Protein AF-A0A3M4VGV1-F1 (afdb_monomer_lite)

Structure (mmCIF, N/CA/C/O backbone):
data_AF-A0A3M4VGV1-F1
#
_entry.id   AF-A0A3M4VGV1-F1
#
loop_
_atom_site.group_PDB
_atom_site.id
_atom_site.type_symbol
_atom_site.label_atom_id
_atom_site.label_alt_id
_atom_site.label_comp_id
_atom_site.label_asym_id
_atom_site.label_entity_id
_atom_site.label_seq_id
_atom_site.pdbx_PDB_ins_code
_atom_site.Cartn_x
_atom_site.Cartn_y
_atom_site.Cartn_z
_atom_site.occupancy
_atom_site.B_iso_or_equiv
_atom_site.auth_seq_id
_atom_site.auth_comp_id
_atom_site.auth_asym_id
_atom_site.auth_atom_id
_atom_site.pdbx_PDB_model_num
ATOM 1 N N . GLN A 1 1 ? -45.360 -11.512 1.631 1.00 35.69 1 GLN A N 1
ATOM 2 C CA . GLN A 1 1 ? -44.807 -12.612 2.446 1.00 35.69 1 GLN A CA 1
ATOM 3 C C . GLN A 1 1 ? -44.065 -11.984 3.623 1.00 35.69 1 GLN A C 1
ATOM 5 O O . GLN A 1 1 ? -43.143 -11.217 3.387 1.00 35.69 1 GLN A O 1
ATOM 10 N N . ARG A 1 2 ? -44.523 -12.191 4.864 1.00 41.03 2 ARG A N 1
ATOM 11 C CA . ARG A 1 2 ? -43.796 -11.818 6.092 1.00 41.03 2 ARG A CA 1
ATOM 12 C C . ARG A 1 2 ? -43.555 -13.111 6.862 1.00 41.03 2 ARG A C 1
ATOM 14 O O . ARG A 1 2 ? -44.437 -13.965 6.873 1.00 41.03 2 ARG A O 1
ATOM 21 N N . TRP A 1 3 ? -42.354 -13.278 7.400 1.00 47.28 3 TRP A N 1
ATOM 22 C CA . TRP A 1 3 ? -41.997 -14.474 8.157 1.00 47.28 3 TRP A CA 1
ATOM 23 C C . TRP A 1 3 ? -42.894 -14.597 9.395 1.00 47.28 3 TRP A C 1
ATOM 25 O O . TRP A 1 3 ? -43.213 -13.595 10.034 1.00 47.28 3 TRP A O 1
ATOM 35 N N . ILE A 1 4 ? -43.342 -15.820 9.676 1.00 52.69 4 ILE A N 1
ATOM 36 C CA . ILE A 1 4 ? -44.236 -16.146 10.791 1.00 52.69 4 ILE A CA 1
ATOM 37 C C . ILE A 1 4 ? -43.396 -16.277 12.068 1.00 52.69 4 ILE A C 1
ATOM 39 O O . ILE A 1 4 ? -42.340 -16.905 12.058 1.00 52.69 4 ILE A O 1
ATOM 43 N N . ASN A 1 5 ? -43.872 -15.661 13.150 1.00 53.69 5 ASN A N 1
ATOM 44 C CA . ASN A 1 5 ? -43.305 -15.754 14.495 1.00 53.69 5 ASN A CA 1
ATOM 45 C C . ASN A 1 5 ? -43.461 -17.198 15.036 1.00 53.69 5 ASN A C 1
ATOM 47 O O . ASN A 1 5 ? -44.580 -17.706 14.983 1.00 53.69 5 ASN A O 1
ATOM 51 N N . PRO A 1 6 ? -42.408 -17.871 15.547 1.00 53.62 6 PRO A N 1
ATOM 52 C CA . PRO A 1 6 ? -42.523 -19.210 16.139 1.00 53.62 6 PRO A CA 1
ATOM 53 C C . PRO A 1 6 ? -43.164 -19.230 17.540 1.00 53.62 6 PRO A C 1
ATOM 55 O O . PRO A 1 6 ? -43.263 -20.300 18.139 1.00 53.62 6 PRO A O 1
ATOM 58 N N . ASP A 1 7 ? -43.590 -18.082 18.072 1.00 57.69 7 ASP A N 1
ATOM 59 C CA . ASP A 1 7 ? -44.321 -18.003 19.338 1.00 57.69 7 ASP A CA 1
ATOM 60 C C . ASP A 1 7 ? -45.714 -18.677 19.240 1.00 57.69 7 ASP A C 1
ATOM 62 O O . ASP A 1 7 ? -46.548 -18.243 18.434 1.00 57.69 7 ASP A O 1
ATOM 66 N N . PRO A 1 8 ? -46.015 -19.708 20.059 1.00 57.03 8 PRO A N 1
ATOM 67 C CA . PRO A 1 8 ? -47.321 -20.366 20.074 1.00 57.03 8 PRO A CA 1
ATOM 68 C C . PRO A 1 8 ? -48.489 -19.459 20.508 1.00 57.03 8 PRO A C 1
ATOM 70 O O . PRO A 1 8 ? -49.640 -19.839 20.289 1.00 57.03 8 PRO A O 1
ATOM 73 N N . ALA A 1 9 ? -48.234 -18.271 21.072 1.00 59.75 9 ALA A N 1
ATOM 74 C CA . ALA A 1 9 ? -49.264 -17.281 21.403 1.00 59.75 9 ALA A CA 1
ATOM 75 C C . ALA A 1 9 ? -49.641 -16.348 20.229 1.00 59.75 9 ALA A C 1
ATOM 77 O O . ALA A 1 9 ? -50.596 -15.575 20.332 1.00 59.75 9 ALA A O 1
ATOM 78 N N . GLY A 1 10 ? -48.950 -16.429 19.086 1.00 60.47 10 GLY A N 1
ATOM 79 C CA . GLY A 1 10 ? -49.315 -15.690 17.877 1.00 60.47 10 GLY A CA 1
ATOM 80 C C . GLY A 1 10 ? -49.331 -14.164 18.062 1.00 60.47 10 GLY A C 1
ATOM 81 O O . GLY A 1 10 ? -48.335 -13.563 18.442 1.00 60.47 10 GLY A O 1
ATOM 82 N N . THR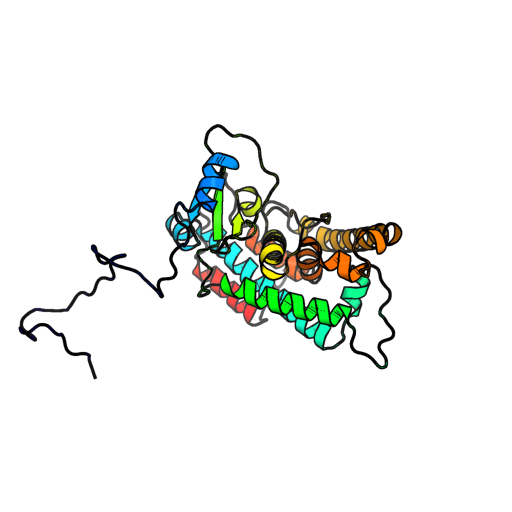 A 1 11 ? -50.449 -13.514 17.727 1.00 55.62 11 THR A N 1
ATOM 83 C CA . THR A 1 11 ? -50.610 -12.043 17.663 1.00 55.62 11 THR A CA 1
ATOM 84 C C . THR A 1 11 ? -50.904 -11.365 19.007 1.00 55.62 11 THR A C 1
ATOM 86 O O . THR A 1 11 ? -51.348 -10.218 19.014 1.00 55.62 11 THR A O 1
ATOM 89 N N . VAL A 1 12 ? -50.764 -12.077 20.128 1.00 58.00 12 VAL A N 1
ATOM 90 C CA . VAL A 1 12 ? -51.275 -11.622 21.434 1.00 58.00 12 VAL A CA 1
ATOM 91 C C . VAL A 1 12 ? -50.384 -10.565 22.100 1.00 58.00 12 VAL A C 1
ATOM 93 O O . VAL A 1 12 ? -50.906 -9.780 22.883 1.00 58.00 12 VAL A O 1
ATOM 96 N N . ASP A 1 13 ? -49.112 -10.433 21.714 1.00 51.97 13 ASP A N 1
ATOM 97 C CA . ASP A 1 13 ? -48.228 -9.369 22.207 1.00 51.97 13 ASP A CA 1
ATOM 98 C C . ASP A 1 13 ? -47.527 -8.614 21.064 1.00 51.97 13 ASP A C 1
ATOM 100 O O . ASP A 1 13 ? -47.326 -9.146 19.974 1.00 51.97 13 ASP A O 1
ATOM 104 N N . GLY A 1 14 ? -47.262 -7.322 21.301 1.00 56.53 14 GLY A N 1
ATOM 105 C CA . GLY A 1 14 ? -47.023 -6.274 20.299 1.00 56.53 14 GLY A CA 1
ATOM 106 C C . GLY A 1 14 ? -45.752 -6.365 19.434 1.00 56.53 14 GLY A C 1
ATOM 107 O O . GLY A 1 14 ? -45.214 -7.426 19.146 1.00 56.53 14 GLY A O 1
ATOM 108 N N . LEU A 1 15 ? -45.305 -5.206 18.930 1.00 51.25 15 LEU A N 1
ATOM 109 C CA . LEU A 1 15 ? -44.203 -5.078 17.967 1.00 51.25 15 LEU A CA 1
ATOM 110 C C . LEU A 1 15 ? -42.944 -5.822 18.460 1.00 51.25 15 LEU A C 1
ATOM 112 O O . LEU A 1 15 ? -42.314 -5.395 19.425 1.00 51.25 15 LEU A O 1
ATOM 116 N N . ASN A 1 16 ? -42.562 -6.905 17.778 1.00 49.78 16 ASN A N 1
ATOM 117 C CA . ASN A 1 16 ? -41.327 -7.631 18.073 1.00 49.78 16 ASN A CA 1
ATOM 118 C C . ASN A 1 16 ? -40.119 -6.703 17.880 1.00 49.78 16 ASN A C 1
ATOM 120 O O . ASN A 1 16 ? -39.724 -6.401 16.751 1.00 49.78 16 ASN A O 1
ATOM 124 N N . LEU A 1 17 ? -39.529 -6.250 18.985 1.00 49.62 17 LEU A N 1
ATOM 125 C CA . LEU A 1 17 ? -38.297 -5.475 18.980 1.00 49.62 17 LEU A CA 1
ATOM 126 C C . LEU A 1 17 ? -37.117 -6.452 18.922 1.00 49.62 17 LEU A C 1
ATOM 128 O O . LEU A 1 17 ? -36.598 -6.893 19.945 1.00 49.62 17 LEU A O 1
ATOM 132 N N . PHE A 1 18 ? -36.697 -6.822 17.714 1.00 49.09 18 PHE A N 1
ATOM 133 C CA . PHE A 1 18 ? -35.445 -7.551 17.537 1.00 49.09 18 PHE A CA 1
ATOM 134 C C . PHE A 1 18 ? -34.280 -6.570 17.686 1.00 49.09 18 PHE A C 1
ATOM 136 O O . PHE A 1 18 ? -33.981 -5.796 16.779 1.00 49.09 18 PHE A O 1
ATOM 143 N N . CYS A 1 19 ? -33.632 -6.585 18.849 1.00 48.72 19 CYS A N 1
ATOM 144 C CA . CYS A 1 19 ? -32.340 -5.941 19.038 1.00 48.72 19 CYS A CA 1
ATOM 145 C C . CYS A 1 19 ? -31.241 -6.965 18.740 1.00 48.72 19 CYS A C 1
ATOM 147 O O . CYS A 1 19 ? -31.177 -8.011 19.389 1.00 48.72 19 CYS A O 1
ATOM 149 N N . PHE A 1 20 ? -30.368 -6.672 17.776 1.00 48.91 20 PHE A N 1
ATOM 150 C CA . PHE A 1 20 ? -29.122 -7.416 17.627 1.00 48.91 20 PHE A CA 1
ATOM 151 C C . PHE A 1 20 ? -28.209 -7.060 18.805 1.00 48.91 20 PHE A C 1
ATOM 153 O O . PHE A 1 20 ? -27.582 -6.002 18.829 1.00 48.91 20 PHE A O 1
ATOM 160 N N . VAL A 1 21 ? -28.153 -7.931 19.810 1.00 51.28 21 VAL A N 1
ATOM 161 C CA . VAL A 1 21 ? -27.125 -7.872 20.854 1.00 51.28 21 VAL A CA 1
ATOM 162 C C . VAL A 1 21 ? -25.885 -8.623 20.382 1.00 51.28 21 VAL A C 1
ATOM 164 O O . VAL A 1 21 ? -25.986 -9.663 19.738 1.00 51.28 21 VAL A O 1
ATOM 167 N N . ARG A 1 22 ? -24.705 -8.100 20.732 1.00 44.56 22 ARG A N 1
ATOM 168 C CA . ARG A 1 22 ? -23.373 -8.573 20.306 1.00 44.56 22 ARG A CA 1
ATOM 169 C C . ARG A 1 22 ? -23.019 -10.021 20.714 1.00 44.56 22 ARG A C 1
ATOM 171 O O . ARG A 1 22 ? -21.863 -10.385 20.543 1.00 44.56 22 ARG A O 1
ATOM 178 N N . ASN A 1 23 ? -23.935 -10.811 21.303 1.00 44.97 23 ASN A N 1
ATOM 179 C CA . ASN A 1 23 ? -23.752 -12.253 21.533 1.00 44.97 23 ASN A CA 1
ATOM 180 C C . ASN A 1 23 ? -24.985 -13.007 22.082 1.00 44.97 23 ASN A C 1
ATOM 182 O O . ASN A 1 23 ? -25.770 -12.461 22.856 1.00 44.97 23 ASN A O 1
ATOM 186 N N . ASN A 1 24 ? -25.057 -14.311 21.766 1.00 41.84 24 ASN A N 1
ATOM 187 C CA . ASN A 1 24 ? -25.797 -15.344 22.513 1.00 41.84 24 ASN A CA 1
ATOM 188 C C . ASN A 1 24 ? -24.930 -15.827 23.706 1.00 41.84 24 ASN A C 1
ATOM 190 O O . ASN A 1 24 ? -23.768 -16.182 23.485 1.00 41.84 24 ASN A O 1
ATOM 194 N N . PRO A 1 25 ? -25.463 -15.879 24.943 1.00 48.44 25 PRO A N 1
ATOM 195 C CA . PRO A 1 25 ? -24.692 -16.058 26.179 1.00 48.44 25 PRO A CA 1
ATOM 196 C C . PRO A 1 25 ? -24.098 -17.454 26.441 1.00 48.44 25 PRO A C 1
ATOM 198 O O . PRO A 1 25 ? -23.379 -17.595 27.428 1.00 48.44 25 PRO A O 1
ATOM 201 N N . CYS A 1 26 ? -24.339 -18.468 25.601 1.00 44.34 26 CYS A N 1
ATOM 202 C CA . CYS A 1 26 ? -23.781 -19.813 25.833 1.00 44.34 26 CYS A CA 1
ATOM 203 C C . CYS A 1 26 ? -22.956 -20.403 24.675 1.00 44.34 26 CYS A C 1
ATOM 205 O O . CYS A 1 26 ? -22.231 -21.368 24.905 1.00 44.34 26 CYS A O 1
ATOM 207 N N . SER A 1 27 ? -23.016 -19.855 23.455 1.00 49.81 27 SER A N 1
ATOM 208 C CA . SER A 1 27 ? -22.258 -20.402 22.307 1.00 49.81 27 SER A CA 1
ATOM 209 C C . SER A 1 27 ? -22.190 -19.486 21.069 1.00 49.81 27 SER A C 1
ATOM 211 O O . SER A 1 27 ? -21.983 -19.977 19.962 1.00 49.81 27 SER A O 1
ATOM 213 N N . GLY A 1 28 ? -22.429 -18.176 21.204 1.00 46.03 28 GLY A N 1
ATOM 214 C CA . GLY A 1 28 ? -22.530 -17.261 20.058 1.00 46.03 28 GLY A CA 1
ATOM 215 C C . GLY A 1 28 ? -21.212 -17.061 19.299 1.00 46.03 28 GLY A C 1
ATOM 216 O O . GLY A 1 28 ? -20.263 -16.502 19.839 1.00 46.03 28 GLY A O 1
ATOM 217 N N . PHE A 1 29 ? -21.190 -17.504 18.042 1.00 48.81 29 PHE A N 1
ATOM 218 C CA . PHE A 1 29 ? -20.188 -17.237 17.008 1.00 48.81 29 PHE A CA 1
ATOM 219 C C . PHE A 1 29 ? -20.878 -16.405 15.920 1.00 48.81 29 PHE A C 1
ATOM 221 O O . PHE A 1 29 ? -21.975 -16.772 15.500 1.00 48.81 29 PHE A O 1
ATOM 228 N N . ASP A 1 30 ? -20.267 -15.303 15.483 1.00 52.81 30 ASP A N 1
ATOM 229 C CA . ASP A 1 30 ? -20.777 -14.487 14.375 1.00 52.81 30 ASP A CA 1
ATOM 230 C C . ASP A 1 30 ? -19.889 -14.699 13.143 1.00 52.81 30 ASP A C 1
ATOM 232 O O . ASP A 1 30 ? -18.741 -14.254 13.104 1.00 52.81 30 ASP A O 1
ATOM 236 N N . SER A 1 31 ? -20.395 -15.455 12.168 1.00 48.91 31 SER A N 1
ATOM 237 C CA . SER A 1 31 ? -19.649 -15.859 10.973 1.00 48.91 31 SER A CA 1
ATOM 238 C C . SER A 1 31 ? -19.596 -14.782 9.883 1.00 48.91 31 SER A C 1
ATOM 240 O O . SER A 1 31 ? -18.772 -14.895 8.976 1.00 48.91 31 SER A O 1
ATOM 242 N N . ASP A 1 32 ? -20.416 -13.728 9.989 1.00 52.59 32 ASP A N 1
ATOM 243 C CA . ASP A 1 32 ? -20.593 -12.712 8.940 1.00 52.59 32 ASP A CA 1
ATOM 244 C C . ASP A 1 32 ? -20.484 -11.269 9.511 1.00 52.59 32 ASP A C 1
ATOM 246 O O . ASP A 1 32 ? -20.364 -10.289 8.766 1.00 52.59 32 ASP A O 1
ATOM 250 N N . GLY A 1 33 ? -20.468 -11.123 10.843 1.00 52.69 33 GLY A N 1
ATOM 251 C CA . GLY A 1 33 ? -20.197 -9.905 11.602 1.00 52.69 33 GLY A CA 1
ATOM 252 C C . GLY A 1 33 ? -18.721 -9.548 11.622 1.00 52.69 33 GLY A C 1
ATOM 253 O O . GLY A 1 33 ? -17.934 -10.083 12.404 1.00 52.69 33 GLY A O 1
ATOM 254 N N . ARG A 1 34 ? -18.384 -8.595 10.749 1.00 61.78 34 ARG A N 1
ATOM 255 C CA . ARG A 1 34 ? -17.079 -7.959 10.504 1.00 61.78 34 ARG A CA 1
ATOM 256 C C . ARG A 1 34 ? -16.473 -7.282 11.748 1.00 61.78 34 ARG A C 1
ATOM 258 O O . ARG A 1 34 ? -16.168 -6.105 11.701 1.00 61.78 34 ARG A O 1
ATOM 265 N N . GLY A 1 35 ? -16.341 -7.972 12.873 1.00 72.19 35 GLY A N 1
ATOM 266 C CA . GLY A 1 35 ? -15.635 -7.496 14.058 1.00 72.19 35 GLY A CA 1
ATOM 267 C C . GLY A 1 35 ? -14.142 -7.805 13.984 1.00 72.19 35 GLY A C 1
ATOM 268 O O . GLY A 1 35 ? -13.689 -8.639 13.198 1.00 72.19 35 GLY A O 1
ATOM 269 N N . TYR A 1 36 ? -13.364 -7.149 14.841 1.00 83.88 36 TYR A N 1
ATOM 270 C CA . TYR A 1 36 ? -11.939 -7.420 14.959 1.00 83.88 36 TYR A CA 1
ATOM 271 C C . TYR A 1 36 ? -11.652 -8.874 15.386 1.00 83.88 36 TYR A C 1
ATOM 273 O O . TYR A 1 36 ? -12.149 -9.342 16.414 1.00 83.88 36 TYR A O 1
ATOM 281 N N . LYS A 1 37 ? -10.798 -9.568 14.625 1.00 89.38 37 LYS A N 1
ATOM 282 C CA . LYS A 1 37 ? -10.280 -10.908 14.933 1.00 89.38 37 LYS A CA 1
ATOM 283 C C . LYS A 1 37 ? -8.904 -10.825 15.603 1.00 89.38 37 LYS A C 1
ATOM 285 O O . LYS A 1 37 ? -8.126 -9.917 15.343 1.00 89.38 37 LYS A O 1
ATOM 290 N N . GLY A 1 38 ? -8.592 -11.799 16.460 1.00 89.44 38 GLY A N 1
ATOM 291 C CA . GLY A 1 38 ? -7.280 -11.888 17.119 1.00 89.44 38 GLY A CA 1
ATOM 292 C C . GLY A 1 38 ? -7.168 -11.166 18.466 1.00 89.44 38 GLY A C 1
ATOM 293 O O . GLY A 1 38 ? -6.060 -10.839 18.887 1.00 89.44 38 GLY A O 1
ATOM 294 N N . ILE A 1 39 ? -8.288 -10.929 19.161 1.00 91.06 39 ILE A N 1
ATOM 295 C CA . ILE A 1 39 ? -8.283 -10.361 20.521 1.00 91.06 39 ILE A CA 1
ATOM 296 C C . ILE A 1 39 ? -7.442 -11.242 21.449 1.00 91.06 39 ILE A C 1
ATOM 298 O O . ILE A 1 39 ? -7.749 -12.419 21.633 1.00 91.06 39 ILE A O 1
ATOM 302 N N . ASN A 1 40 ? -6.421 -10.647 22.072 1.00 90.38 40 ASN A N 1
ATOM 303 C CA . ASN A 1 40 ? -5.495 -11.292 23.005 1.00 90.38 40 ASN A CA 1
ATOM 304 C C . ASN A 1 40 ? -4.830 -12.564 22.452 1.00 90.38 40 ASN A C 1
ATOM 306 O O . ASN A 1 40 ? -4.436 -13.442 23.223 1.00 90.38 40 ASN A O 1
ATOM 310 N N . ASP A 1 41 ? -4.704 -12.679 21.130 1.00 93.88 41 ASP A N 1
ATOM 311 C CA . ASP A 1 41 ? -3.970 -13.780 20.523 1.00 93.88 41 ASP A CA 1
ATOM 312 C C . ASP A 1 41 ? -2.454 -13.632 20.729 1.00 93.88 41 ASP A C 1
ATOM 314 O O . ASP A 1 41 ? -1.952 -12.642 21.269 1.00 93.88 41 ASP A O 1
ATOM 318 N N . LEU A 1 42 ? -1.687 -14.627 20.277 1.00 93.06 42 LEU A N 1
ATOM 319 C CA . LEU A 1 42 ? -0.229 -14.616 20.420 1.00 93.06 42 LEU A CA 1
ATOM 320 C C . LEU A 1 42 ? 0.431 -13.382 19.783 1.00 93.06 42 LEU A C 1
ATOM 322 O O . LEU A 1 42 ? 1.504 -12.981 20.234 1.00 93.06 42 LEU A O 1
ATOM 326 N N . ARG A 1 43 ? -0.184 -12.775 18.759 1.00 92.81 43 ARG A N 1
ATOM 327 C CA . ARG A 1 43 ? 0.348 -11.574 18.107 1.00 92.81 43 ARG A CA 1
ATOM 328 C C . ARG A 1 43 ? 0.078 -10.333 18.953 1.00 92.81 43 ARG A C 1
ATOM 330 O O . ARG A 1 43 ? 1.017 -9.599 19.224 1.00 92.81 43 ARG A O 1
ATOM 337 N N . GLU A 1 44 ? -1.133 -10.120 19.469 1.00 92.12 44 GLU A N 1
ATOM 338 C CA . GLU A 1 44 ? -1.385 -9.001 20.396 1.00 92.12 44 GLU A CA 1
ATOM 339 C C . GLU A 1 44 ? -0.564 -9.120 21.685 1.00 92.12 44 GLU A C 1
ATOM 341 O O . GLU A 1 44 ? -0.038 -8.127 22.198 1.00 92.12 44 GLU A O 1
ATOM 346 N N . LEU A 1 45 ? -0.413 -10.339 22.208 1.00 92.19 45 LEU A N 1
ATOM 347 C CA . LEU A 1 45 ? 0.425 -10.584 23.377 1.00 92.19 45 LEU A CA 1
ATOM 348 C C . LEU A 1 45 ? 1.899 -10.284 23.066 1.00 92.19 45 LEU A C 1
ATOM 350 O O . LEU A 1 45 ? 2.577 -9.677 23.896 1.00 92.19 45 LEU A O 1
ATOM 354 N N . SER A 1 46 ? 2.404 -10.637 21.878 1.00 90.38 46 SER A N 1
ATOM 355 C CA . SER A 1 46 ? 3.779 -10.297 21.492 1.00 90.38 46 SER A CA 1
ATOM 356 C C . SER A 1 46 ? 3.979 -8.785 21.349 1.00 90.38 46 SER A C 1
ATOM 358 O O . SER A 1 46 ? 4.992 -8.268 21.827 1.00 90.38 46 SER A O 1
ATOM 360 N N . LEU A 1 47 ? 3.000 -8.051 20.804 1.00 89.94 47 LEU A N 1
ATOM 361 C CA . LEU A 1 47 ? 3.028 -6.584 20.773 1.00 89.94 47 LEU A CA 1
ATOM 362 C C . LEU A 1 47 ? 3.200 -6.011 22.180 1.00 89.94 47 LEU A C 1
ATOM 364 O O . LEU A 1 47 ? 4.125 -5.237 22.425 1.00 89.94 47 LEU A O 1
ATOM 368 N N . LYS A 1 48 ? 2.368 -6.460 23.121 1.00 90.44 48 LYS A N 1
ATOM 369 C CA . LYS A 1 48 ? 2.364 -5.958 24.496 1.00 90.44 48 LYS A CA 1
ATOM 370 C C . LYS A 1 48 ? 3.629 -6.319 25.266 1.00 90.44 48 LYS A C 1
ATOM 372 O O . LYS A 1 48 ? 4.247 -5.461 25.896 1.00 90.44 48 LYS A O 1
ATOM 377 N N . TYR A 1 49 ? 4.010 -7.593 25.260 1.00 89.44 49 TYR A N 1
ATOM 378 C CA . TYR A 1 49 ? 5.055 -8.091 26.152 1.00 89.44 49 TYR A CA 1
ATOM 379 C C . TYR A 1 49 ? 6.457 -7.991 25.554 1.00 89.44 49 TYR A C 1
ATOM 381 O O . TYR A 1 49 ? 7.398 -7.743 26.314 1.00 89.44 49 TYR A O 1
ATOM 389 N N . ILE A 1 50 ? 6.596 -8.125 24.232 1.00 86.94 50 ILE A N 1
ATOM 390 C CA . ILE A 1 50 ? 7.889 -8.084 23.533 1.00 86.94 50 ILE A CA 1
ATOM 391 C C . ILE A 1 50 ? 8.143 -6.683 22.981 1.00 86.94 50 ILE A C 1
ATOM 393 O O . ILE A 1 50 ? 9.117 -6.051 23.378 1.00 86.94 50 ILE A O 1
ATOM 397 N N . ARG A 1 51 ? 7.249 -6.166 22.125 1.00 86.12 51 ARG A N 1
ATOM 398 C CA . ARG A 1 51 ? 7.436 -4.855 21.466 1.00 86.12 51 ARG A CA 1
ATOM 399 C C . ARG A 1 51 ? 7.054 -3.657 22.341 1.00 86.12 51 ARG A C 1
ATOM 401 O O . ARG A 1 51 ? 7.310 -2.526 21.950 1.00 86.12 51 ARG A O 1
ATOM 408 N N . LYS A 1 52 ? 6.458 -3.894 23.516 1.00 88.81 52 LYS A N 1
ATOM 409 C CA . LYS A 1 52 ? 5.974 -2.856 24.447 1.00 88.81 52 LYS A CA 1
ATOM 410 C C . LYS A 1 52 ? 4.979 -1.881 23.800 1.00 88.81 52 LYS A C 1
ATOM 412 O O . LYS A 1 52 ? 4.941 -0.701 24.147 1.00 88.81 52 LYS A O 1
ATOM 417 N N . LEU A 1 53 ? 4.161 -2.394 22.884 1.00 90.12 53 LEU A N 1
ATOM 418 C CA . LEU A 1 53 ? 3.088 -1.675 22.203 1.00 90.12 53 LEU A CA 1
ATOM 419 C C . LEU A 1 53 ? 1.730 -2.119 22.751 1.00 90.12 53 LEU A C 1
ATOM 421 O O . LEU A 1 53 ? 1.462 -3.312 22.886 1.00 90.12 53 LEU A O 1
ATOM 425 N N . ASN A 1 54 ? 0.861 -1.159 23.041 1.00 91.12 54 ASN A N 1
ATOM 426 C CA . ASN A 1 54 ? -0.529 -1.401 23.394 1.00 91.12 54 ASN A CA 1
ATOM 427 C C . ASN A 1 54 ? -1.412 -1.173 22.172 1.00 91.12 54 ASN A C 1
ATOM 429 O O . ASN A 1 54 ? -1.268 -0.173 21.473 1.00 91.12 54 ASN A O 1
ATOM 433 N N . VAL A 1 55 ? -2.371 -2.066 21.956 1.00 93.56 55 VAL A N 1
ATOM 434 C CA . VAL A 1 55 ? -3.457 -1.809 21.010 1.00 93.56 55 VAL A CA 1
ATOM 435 C C . VAL A 1 55 ? -4.375 -0.752 21.617 1.00 93.56 55 VAL A C 1
ATOM 437 O O . VAL A 1 55 ? -4.950 -0.977 22.683 1.00 93.56 55 VAL A O 1
ATOM 440 N N . LYS A 1 56 ? -4.482 0.399 20.948 1.00 94.31 56 LYS A N 1
ATOM 441 C CA . LYS A 1 56 ? -5.364 1.499 21.352 1.00 94.31 56 LYS A CA 1
ATOM 442 C C . LYS A 1 56 ? -6.748 1.346 20.733 1.00 94.31 56 LYS A C 1
ATOM 444 O O . LYS A 1 56 ? -7.741 1.476 21.440 1.00 94.31 56 LYS A O 1
ATOM 449 N N . TYR A 1 57 ? -6.788 1.058 19.430 1.00 94.50 57 TYR A N 1
ATOM 450 C CA . TYR A 1 57 ? -8.019 0.860 18.669 1.00 94.50 57 TYR A CA 1
ATOM 451 C C . TYR A 1 57 ? -7.893 -0.394 17.805 1.00 94.50 57 TYR A C 1
ATOM 453 O O . TYR A 1 57 ? -6.954 -0.524 17.013 1.00 94.50 57 TYR A O 1
ATOM 461 N N . ARG A 1 58 ? -8.849 -1.307 17.954 1.00 93.38 58 ARG A N 1
ATOM 462 C CA . ARG A 1 58 ? -9.016 -2.502 17.128 1.00 93.38 58 ARG A CA 1
ATOM 463 C C . ARG A 1 58 ? -10.008 -2.214 16.009 1.00 93.38 58 ARG A C 1
ATOM 465 O O . ARG A 1 58 ? -11.215 -2.205 16.239 1.00 93.38 58 ARG A O 1
ATOM 472 N N . GLY A 1 59 ? -9.494 -2.011 14.802 1.00 93.00 59 GLY A N 1
ATOM 473 C CA . GLY A 1 59 ? -10.325 -1.758 13.633 1.00 93.00 59 GLY A CA 1
ATOM 474 C C . GLY A 1 59 ? -10.813 -0.316 13.524 1.00 93.00 59 GLY A C 1
ATOM 475 O O . GLY A 1 59 ? -10.621 0.527 14.407 1.00 93.00 59 GLY A O 1
ATOM 476 N N . VAL A 1 60 ? -11.466 -0.046 12.399 1.00 90.69 60 VAL A N 1
ATOM 477 C CA . VAL A 1 60 ? -12.038 1.257 12.064 1.00 90.69 60 VAL A CA 1
ATOM 478 C C . VAL A 1 60 ? -13.258 1.567 12.932 1.00 90.69 60 VAL A C 1
ATOM 480 O O . VAL A 1 60 ? -13.458 2.725 13.298 1.00 90.69 60 VAL A O 1
ATOM 483 N N . GLU A 1 61 ? -14.042 0.562 13.324 1.00 89.81 61 GLU A N 1
ATOM 484 C CA . GLU A 1 61 ? -15.221 0.746 14.175 1.00 89.81 61 GLU A CA 1
ATOM 485 C C . GLU A 1 61 ? -14.840 1.356 15.536 1.00 89.81 61 GLU A C 1
ATOM 487 O O . GLU A 1 61 ? -15.487 2.298 16.005 1.00 89.81 61 GLU A O 1
ATOM 492 N N . GLU A 1 62 ? -13.776 0.858 16.177 1.00 93.12 62 GLU A N 1
ATOM 493 C CA . GLU A 1 62 ? -13.298 1.422 17.444 1.00 93.12 62 GLU A CA 1
ATOM 494 C C . GLU A 1 62 ? -12.734 2.835 17.265 1.00 93.12 62 GLU A C 1
ATOM 496 O O . GLU A 1 62 ? -13.022 3.704 18.089 1.00 93.12 62 GLU A O 1
ATOM 501 N N . MET A 1 63 ? -12.012 3.100 16.169 1.00 92.56 63 MET A N 1
ATOM 502 C CA . MET A 1 63 ? -11.533 4.449 15.840 1.00 92.56 63 MET A CA 1
ATOM 503 C C . MET A 1 63 ? -12.703 5.432 15.685 1.00 92.56 63 MET A C 1
ATOM 505 O O . MET A 1 63 ? -12.699 6.505 16.288 1.00 92.56 63 MET A O 1
ATOM 509 N N . GLN A 1 64 ? -13.746 5.062 14.938 1.00 88.31 64 GLN A N 1
ATOM 510 C CA . GLN A 1 64 ? -14.935 5.899 14.755 1.00 88.31 64 GLN A CA 1
ATOM 511 C C . GLN A 1 64 ? -15.654 6.175 16.079 1.00 88.31 64 GLN A C 1
ATOM 513 O O . GLN A 1 64 ? -16.016 7.320 16.345 1.00 88.31 64 GLN A O 1
ATOM 518 N N . LYS A 1 65 ? -15.826 5.158 16.934 1.00 88.69 65 LYS A N 1
ATOM 519 C CA . LYS A 1 65 ? -16.431 5.326 18.270 1.00 88.69 65 LYS A CA 1
ATOM 520 C C . LYS A 1 65 ? -15.602 6.223 19.185 1.00 88.69 65 LYS A C 1
ATOM 522 O O . LYS A 1 65 ? -16.170 6.919 20.021 1.00 88.69 65 LYS A O 1
ATOM 527 N N . ALA A 1 66 ? -14.282 6.223 19.016 1.00 90.25 66 ALA A N 1
ATOM 528 C CA . ALA A 1 66 ? -13.365 7.109 19.723 1.00 90.25 66 ALA A CA 1
ATOM 529 C C . ALA A 1 66 ? -13.328 8.543 19.153 1.00 90.25 66 ALA A C 1
ATOM 531 O O . ALA A 1 66 ? -12.570 9.372 19.650 1.00 90.25 66 ALA A O 1
ATOM 532 N N . GLY A 1 67 ? -14.134 8.856 18.130 1.00 88.00 67 GLY A N 1
ATOM 533 C CA . GLY A 1 67 ? -14.175 10.179 17.502 1.00 88.00 67 GLY A CA 1
ATOM 534 C C . GLY A 1 67 ? -13.041 10.433 16.507 1.00 88.00 67 GLY A C 1
ATOM 535 O O . GLY A 1 67 ? -12.853 11.566 16.068 1.00 88.00 67 GLY A O 1
ATOM 536 N N . GLU A 1 68 ? -12.304 9.399 16.092 1.00 89.25 68 GLU A N 1
ATOM 537 C CA . GLU A 1 68 ? -11.172 9.494 15.159 1.00 89.25 68 GLU A CA 1
ATOM 538 C C . GLU A 1 68 ? -11.625 9.628 13.690 1.00 89.25 68 GLU A C 1
ATOM 540 O O . GLU A 1 68 ? -10.985 9.114 12.770 1.00 89.25 68 GLU A O 1
ATOM 545 N N . HIS A 1 69 ? -12.737 10.328 13.441 1.00 87.69 69 HIS A N 1
ATOM 546 C CA . HIS A 1 69 ? -13.317 10.500 12.107 1.00 87.69 69 HIS A CA 1
ATOM 547 C C . HIS A 1 69 ? -12.324 11.048 11.067 1.00 87.69 69 HIS A C 1
ATOM 549 O O . HIS A 1 69 ? -12.325 10.524 9.954 1.00 87.69 69 HIS A O 1
ATOM 555 N N . PRO A 1 70 ? -11.443 12.026 11.376 1.00 86.00 70 PRO A N 1
ATOM 556 C CA . PRO A 1 70 ? -10.459 12.508 10.405 1.00 86.00 70 PRO A CA 1
ATOM 557 C C . PRO A 1 70 ? -9.436 11.444 9.999 1.00 86.00 70 PRO A C 1
ATOM 559 O O . PRO A 1 70 ? -9.113 11.336 8.817 1.00 86.00 70 PRO A O 1
ATOM 562 N N . LEU A 1 71 ? -8.949 10.639 10.954 1.00 88.50 71 LEU A N 1
ATOM 563 C CA . LEU A 1 71 ? -8.017 9.538 10.688 1.00 88.50 71 LEU A CA 1
ATOM 564 C C . LEU A 1 71 ? -8.676 8.486 9.795 1.00 88.50 71 LEU A C 1
ATOM 566 O O . LEU A 1 71 ? -8.097 8.108 8.781 1.00 88.50 71 LEU A O 1
ATOM 570 N N . VAL A 1 72 ? -9.892 8.065 10.148 1.00 91.25 72 VAL A N 1
ATOM 571 C CA . VAL A 1 72 ? -10.664 7.079 9.378 1.00 91.25 72 VAL A CA 1
ATOM 572 C C . VAL A 1 72 ? -10.947 7.580 7.965 1.00 91.25 72 VAL A C 1
ATOM 574 O O . VAL A 1 72 ? -10.728 6.857 7.002 1.00 91.25 72 VAL A O 1
ATOM 577 N N . PHE A 1 73 ? -11.353 8.841 7.827 1.00 90.00 73 PHE A N 1
ATOM 578 C CA . PHE A 1 73 ? -11.607 9.455 6.529 1.00 90.00 73 PHE A CA 1
ATOM 579 C C . PHE A 1 73 ? -10.363 9.448 5.632 1.00 90.00 73 PHE A C 1
ATOM 581 O O . PHE A 1 73 ? -10.414 9.005 4.491 1.00 90.00 73 PHE A O 1
ATOM 588 N N . THR A 1 74 ? -9.224 9.901 6.151 1.00 91.81 74 THR A N 1
ATOM 589 C CA . THR A 1 74 ? -7.973 9.954 5.376 1.00 91.81 74 THR A CA 1
ATOM 590 C C . THR A 1 74 ? -7.375 8.565 5.112 1.00 91.81 74 THR A C 1
ATOM 592 O O . THR A 1 74 ? -6.676 8.396 4.117 1.00 91.81 74 THR A O 1
ATOM 595 N N . LEU A 1 75 ? -7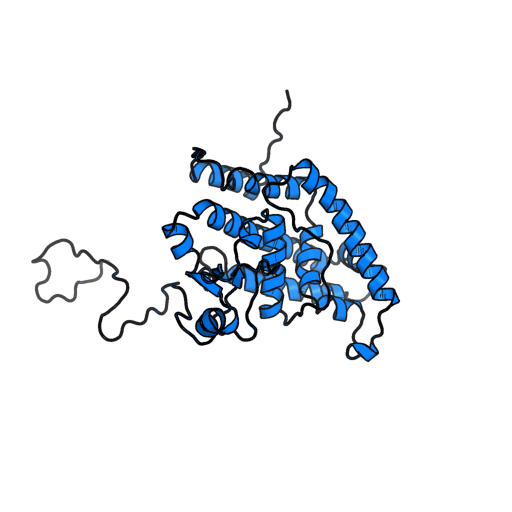.666 7.563 5.952 1.00 93.81 75 LEU A N 1
ATOM 596 C CA . LEU A 1 75 ? -7.395 6.148 5.667 1.00 93.81 75 LEU A CA 1
ATOM 597 C C . LEU A 1 75 ? -8.226 5.642 4.484 1.00 93.81 75 LEU A C 1
ATOM 599 O O . LEU A 1 75 ? -7.664 5.059 3.563 1.00 93.81 75 LEU A O 1
ATOM 603 N N . ASP A 1 76 ? -9.534 5.904 4.481 1.00 94.25 76 ASP A N 1
ATOM 604 C CA . ASP A 1 76 ? -10.424 5.490 3.391 1.00 94.25 76 ASP A CA 1
ATOM 605 C C . ASP A 1 76 ? -10.012 6.139 2.063 1.00 94.25 76 ASP A C 1
ATOM 607 O O . ASP A 1 76 ? -9.915 5.455 1.045 1.00 94.25 76 ASP A O 1
ATOM 611 N N . VAL A 1 77 ? -9.669 7.434 2.079 1.00 94.25 77 VAL A N 1
ATOM 612 C CA . VAL A 1 77 ? -9.137 8.125 0.894 1.00 94.25 77 VAL A CA 1
ATOM 613 C C . VAL A 1 77 ? -7.836 7.474 0.418 1.00 94.25 77 VAL A C 1
ATOM 615 O O . VAL A 1 77 ? -7.680 7.263 -0.784 1.00 94.25 77 VAL A O 1
ATOM 618 N N . ALA A 1 78 ? -6.908 7.137 1.319 1.00 95.50 78 ALA A N 1
ATOM 619 C CA . ALA A 1 78 ? -5.654 6.484 0.944 1.00 95.50 78 ALA A CA 1
ATOM 620 C C . ALA A 1 78 ? -5.894 5.102 0.311 1.00 95.50 78 ALA A C 1
ATOM 622 O O . ALA A 1 78 ? -5.326 4.806 -0.739 1.00 95.50 78 ALA A O 1
AT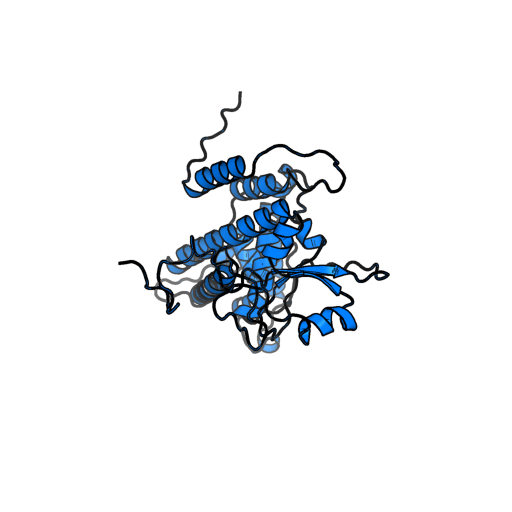OM 623 N N . ILE A 1 79 ? -6.777 4.284 0.888 1.00 97.06 79 ILE A N 1
ATOM 624 C CA . ILE A 1 79 ? -7.130 2.962 0.351 1.00 97.06 79 ILE A CA 1
ATOM 625 C C . ILE A 1 79 ? -7.755 3.101 -1.042 1.00 97.06 79 ILE A C 1
ATOM 627 O O . ILE A 1 79 ? -7.229 2.534 -2.002 1.00 97.06 79 ILE A O 1
ATOM 631 N N . ASP A 1 80 ? -8.804 3.913 -1.183 1.00 96.19 80 ASP A N 1
ATOM 632 C CA . ASP A 1 80 ? -9.507 4.125 -2.455 1.00 96.19 80 ASP A CA 1
ATOM 633 C C . ASP A 1 80 ? -8.579 4.669 -3.549 1.00 96.19 80 ASP A C 1
ATOM 635 O O . ASP A 1 80 ? -8.664 4.271 -4.714 1.00 96.19 80 ASP A O 1
ATOM 639 N N . THR A 1 81 ? -7.698 5.601 -3.185 1.00 96.50 81 THR A N 1
ATOM 640 C CA . THR A 1 81 ? -6.758 6.217 -4.128 1.00 96.50 81 THR A CA 1
ATOM 641 C C . THR A 1 81 ? -5.673 5.221 -4.530 1.00 96.50 81 THR A C 1
ATOM 643 O O . THR A 1 81 ? -5.369 5.103 -5.715 1.00 96.50 81 THR A O 1
ATOM 646 N N . SER A 1 82 ? -5.141 4.434 -3.587 1.00 97.19 82 SER A N 1
ATOM 647 C CA . SER A 1 82 ? -4.146 3.399 -3.894 1.00 97.19 82 SER A CA 1
ATOM 648 C C . SER A 1 82 ? -4.683 2.358 -4.883 1.00 97.19 82 SER A C 1
ATOM 650 O O . SER A 1 82 ? -3.983 2.005 -5.831 1.00 97.19 82 SER A O 1
ATOM 652 N N . LEU A 1 83 ? -5.947 1.937 -4.733 1.00 97.88 83 LEU A N 1
ATOM 653 C CA . LEU A 1 83 ? -6.621 1.033 -5.669 1.00 97.88 83 LEU A CA 1
ATOM 654 C C . LEU A 1 83 ? -6.675 1.638 -7.076 1.00 97.88 83 LEU A C 1
ATOM 656 O O . LEU A 1 83 ? -6.228 1.009 -8.032 1.00 97.88 83 LEU A O 1
ATOM 660 N N . GLN A 1 84 ? -7.136 2.885 -7.201 1.00 97.38 84 GLN A N 1
ATOM 661 C CA . GLN A 1 84 ? -7.215 3.582 -8.492 1.00 97.38 84 GLN A CA 1
ATOM 662 C C . GLN A 1 84 ? -5.846 3.735 -9.164 1.00 97.38 84 GLN A C 1
ATOM 664 O O . GLN A 1 84 ? -5.730 3.555 -10.381 1.00 97.38 84 GLN A O 1
ATOM 669 N N . MET A 1 85 ? -4.810 4.058 -8.387 1.00 97.31 85 MET A N 1
ATOM 670 C CA . MET A 1 85 ? -3.450 4.211 -8.898 1.00 97.31 85 MET A CA 1
ATOM 671 C C . MET A 1 85 ? -2.881 2.874 -9.380 1.00 97.31 85 MET A C 1
ATOM 673 O O . MET A 1 85 ? -2.390 2.798 -10.505 1.00 97.31 85 MET A O 1
ATOM 677 N N . MET A 1 86 ? -3.003 1.807 -8.584 1.00 98.50 86 MET A N 1
ATOM 678 C CA . MET A 1 86 ? -2.549 0.471 -8.985 1.00 98.50 86 MET A CA 1
ATOM 679 C C . MET A 1 86 ? -3.317 -0.035 -10.214 1.00 98.50 86 MET A C 1
ATOM 681 O O . MET A 1 86 ? -2.710 -0.532 -11.158 1.00 98.50 86 MET A O 1
ATOM 685 N N . GLU A 1 87 ? -4.639 0.148 -10.269 1.00 98.56 87 GLU A N 1
ATOM 686 C CA . GLU A 1 87 ? -5.450 -0.230 -11.436 1.00 98.56 87 GLU A CA 1
ATOM 687 C C . GLU A 1 87 ? -5.040 0.528 -12.707 1.00 98.56 87 GLU A C 1
ATOM 689 O O . GLU A 1 87 ? -5.027 -0.037 -13.806 1.00 98.56 87 GLU A O 1
ATOM 694 N N . ARG A 1 88 ? -4.718 1.822 -12.576 1.00 97.56 88 ARG A N 1
ATOM 695 C CA . ARG A 1 88 ? -4.206 2.645 -13.679 1.00 97.56 88 ARG A CA 1
ATOM 696 C C . ARG A 1 88 ? -2.894 2.076 -14.209 1.00 97.56 88 ARG A C 1
ATOM 698 O O . ARG A 1 88 ? -2.758 1.949 -15.426 1.00 97.56 88 ARG A O 1
ATOM 705 N N . GLU A 1 89 ? -1.982 1.684 -13.325 1.00 97.56 89 GLU A N 1
ATOM 706 C CA . GLU A 1 89 ? -0.708 1.087 -13.728 1.00 97.56 89 GLU A CA 1
ATOM 707 C C . GLU A 1 89 ? -0.874 -0.307 -14.337 1.00 97.56 89 GLU A C 1
ATOM 709 O O . GLU A 1 89 ? -0.308 -0.564 -15.398 1.00 97.56 89 GLU A O 1
ATOM 714 N N . VAL A 1 90 ? -1.733 -1.169 -13.783 1.00 98.19 90 VAL A N 1
ATOM 715 C CA . VAL A 1 90 ? -2.061 -2.468 -14.400 1.00 98.19 90 VAL A CA 1
ATOM 716 C C . VAL A 1 90 ? -2.575 -2.281 -15.828 1.00 98.19 90 VAL A C 1
ATOM 718 O O . VAL A 1 90 ? -2.106 -2.961 -16.742 1.00 98.19 90 VAL A O 1
ATOM 721 N N . ARG A 1 91 ? -3.504 -1.339 -16.056 1.00 97.25 91 ARG A N 1
ATOM 722 C CA . ARG A 1 91 ? -4.025 -1.047 -17.404 1.00 97.25 91 ARG A CA 1
ATOM 723 C C . ARG A 1 91 ? -2.927 -0.588 -18.364 1.00 97.25 91 ARG A C 1
ATOM 725 O O . ARG A 1 91 ? -2.917 -1.035 -19.508 1.00 97.25 91 ARG A O 1
ATOM 732 N N . ARG A 1 92 ? -2.013 0.280 -17.916 1.00 95.12 92 ARG A N 1
ATOM 733 C CA . ARG A 1 92 ? -0.890 0.769 -18.736 1.00 95.12 92 ARG A CA 1
ATOM 734 C C . ARG A 1 92 ? 0.078 -0.353 -19.099 1.00 95.12 92 ARG A C 1
ATOM 736 O O . ARG A 1 92 ? 0.359 -0.550 -20.279 1.00 95.12 92 ARG A O 1
ATOM 743 N N . LEU A 1 93 ? 0.523 -1.125 -18.109 1.00 94.31 93 LEU A N 1
ATOM 744 C CA . LEU A 1 93 ? 1.469 -2.222 -18.320 1.00 94.31 93 LEU A CA 1
ATOM 745 C C . LEU A 1 93 ? 0.876 -3.308 -19.231 1.00 94.31 93 LEU A C 1
ATOM 747 O O . LEU A 1 93 ? 1.552 -3.760 -20.151 1.00 94.31 93 LEU A O 1
ATOM 751 N N . LYS A 1 94 ? -0.410 -3.657 -19.070 1.00 93.56 94 LYS A N 1
ATOM 752 C CA . LYS A 1 94 ? -1.109 -4.600 -19.968 1.00 93.56 94 LYS A CA 1
ATOM 753 C C . LYS A 1 94 ? -1.309 -4.071 -21.390 1.00 93.56 94 LYS A C 1
ATOM 755 O O . LYS A 1 94 ? -1.462 -4.863 -22.313 1.00 93.56 94 LYS A O 1
ATOM 760 N N . ALA A 1 95 ? -1.290 -2.754 -21.579 1.00 91.94 95 ALA A N 1
ATOM 761 C CA . ALA A 1 95 ? -1.283 -2.119 -22.896 1.00 91.94 95 ALA A CA 1
ATOM 762 C C . ALA A 1 95 ? 0.133 -1.989 -23.494 1.00 91.94 95 ALA A C 1
ATOM 764 O O . ALA A 1 95 ? 0.300 -1.322 -24.513 1.00 91.94 95 ALA A O 1
ATOM 765 N N . ASN A 1 96 ? 1.143 -2.613 -22.871 1.00 88.75 96 ASN A N 1
ATOM 766 C CA . ASN A 1 96 ? 2.557 -2.537 -23.246 1.00 88.75 96 ASN A CA 1
ATOM 767 C C . ASN A 1 96 ? 3.155 -1.112 -23.160 1.00 88.75 96 ASN A C 1
ATOM 769 O O . ASN A 1 96 ? 4.176 -0.817 -23.780 1.00 88.75 96 ASN A O 1
ATOM 773 N N . ASP A 1 97 ? 2.549 -0.216 -22.369 1.00 92.12 97 ASP A N 1
ATOM 774 C CA . ASP A 1 97 ? 3.124 1.092 -22.028 1.00 92.12 97 ASP A CA 1
ATOM 775 C C . ASP A 1 97 ? 4.078 0.947 -20.830 1.00 92.12 97 ASP A C 1
ATOM 777 O O . ASP A 1 97 ? 3.741 1.235 -19.678 1.00 92.12 97 ASP A O 1
ATOM 781 N N . VAL A 1 98 ? 5.286 0.456 -21.118 1.00 92.62 98 VAL A N 1
ATOM 782 C CA . VAL A 1 98 ? 6.300 0.094 -20.110 1.00 92.62 98 VAL A CA 1
ATOM 783 C C . VAL A 1 98 ? 7.339 1.191 -19.856 1.00 92.62 98 VAL A C 1
ATOM 785 O O . VAL A 1 98 ? 8.151 1.075 -18.939 1.00 92.62 98 VAL A O 1
ATOM 788 N N . THR A 1 99 ? 7.311 2.286 -20.621 1.00 93.19 99 THR A N 1
ATOM 789 C CA . THR A 1 99 ? 8.355 3.329 -20.612 1.00 93.19 99 THR A CA 1
ATOM 790 C C . THR A 1 99 ? 8.656 3.850 -19.209 1.00 93.19 99 THR A C 1
ATOM 792 O O . THR A 1 99 ? 9.814 3.921 -18.811 1.00 93.19 99 THR A O 1
ATOM 795 N N . ARG A 1 100 ? 7.617 4.159 -18.422 1.00 94.19 100 ARG A N 1
ATOM 796 C CA . ARG A 1 100 ? 7.789 4.691 -17.058 1.00 94.19 100 ARG A CA 1
ATOM 797 C C . ARG A 1 100 ? 8.341 3.664 -16.072 1.00 94.19 100 ARG A C 1
ATOM 799 O O . ARG A 1 100 ? 9.021 4.048 -15.129 1.00 94.19 100 ARG A O 1
ATOM 806 N N . LEU A 1 101 ? 8.039 2.377 -16.264 1.00 95.81 101 LEU A N 1
ATOM 807 C CA . LEU A 1 101 ? 8.595 1.305 -15.434 1.00 95.81 101 LEU A CA 1
ATOM 808 C C . LEU A 1 101 ? 10.103 1.191 -15.662 1.00 95.81 101 LEU A C 1
ATOM 810 O O . LEU A 1 101 ? 10.874 1.173 -14.707 1.00 95.81 101 LEU A O 1
ATOM 814 N N . TYR A 1 102 ? 10.518 1.176 -16.928 1.00 94.38 102 TYR A N 1
ATOM 815 C CA . TYR A 1 102 ? 11.925 1.068 -17.308 1.00 94.38 102 TYR A CA 1
ATOM 816 C C . TYR A 1 102 ? 12.732 2.325 -16.970 1.00 94.38 102 TYR A C 1
ATOM 818 O O . TYR A 1 102 ? 13.845 2.208 -16.457 1.00 94.38 102 TYR A O 1
ATOM 826 N N . GLU A 1 103 ? 12.136 3.511 -17.136 1.00 94.06 103 GLU A N 1
ATOM 827 C CA . GLU A 1 103 ? 12.681 4.768 -16.610 1.00 94.06 103 GLU A CA 1
ATOM 828 C C . GLU A 1 103 ? 12.919 4.659 -15.097 1.00 94.06 103 GLU A C 1
ATOM 830 O O . GLU A 1 103 ? 14.026 4.923 -14.630 1.00 94.06 103 GLU A O 1
ATOM 835 N N . PHE A 1 104 ? 11.912 4.205 -14.339 1.00 95.25 104 PHE A N 1
ATOM 836 C CA . PHE A 1 104 ? 12.002 4.074 -12.887 1.00 95.25 104 PHE A CA 1
ATOM 837 C C . PHE A 1 104 ? 13.130 3.134 -12.447 1.00 95.25 104 PHE A C 1
ATOM 839 O O . PHE A 1 104 ? 13.931 3.504 -11.592 1.00 95.25 104 PHE A O 1
ATOM 846 N N . VAL A 1 105 ? 13.243 1.942 -13.043 1.00 94.62 105 VAL A N 1
ATOM 847 C CA . VAL A 1 105 ? 14.281 0.958 -12.670 1.00 94.62 105 VAL A CA 1
ATOM 848 C C . VAL A 1 105 ? 15.658 1.242 -13.292 1.00 94.62 105 VAL A C 1
ATOM 850 O O . VAL A 1 105 ? 16.572 0.415 -13.173 1.00 94.62 105 VAL A O 1
ATOM 853 N N . GLY A 1 106 ? 15.813 2.379 -13.979 1.00 91.69 106 GLY A N 1
ATOM 854 C CA . GLY A 1 106 ? 17.069 2.798 -14.597 1.00 91.69 106 GLY A CA 1
ATOM 855 C C . GLY A 1 106 ? 17.558 1.841 -15.688 1.00 91.69 106 GLY A C 1
ATOM 856 O O . GLY A 1 106 ? 18.755 1.556 -15.755 1.00 91.69 106 GLY A O 1
ATOM 857 N N . ALA A 1 107 ? 16.646 1.296 -16.499 1.00 89.69 107 ALA A N 1
ATOM 858 C CA . ALA A 1 107 ? 16.961 0.405 -17.617 1.00 89.69 107 ALA A CA 1
ATOM 859 C C . ALA A 1 107 ? 16.412 0.936 -18.948 1.00 89.69 107 ALA A C 1
ATOM 861 O O . ALA A 1 107 ? 15.401 1.637 -18.971 1.00 89.69 107 ALA A O 1
ATOM 862 N N . PRO A 1 108 ? 17.045 0.586 -20.082 1.00 88.25 108 PRO A N 1
ATOM 863 C CA . PRO A 1 108 ? 16.451 0.835 -21.387 1.00 88.25 108 PRO A CA 1
ATOM 864 C C . PRO A 1 108 ? 15.170 0.012 -21.552 1.00 88.25 108 PRO A C 1
ATOM 866 O O . PRO A 1 108 ? 15.104 -1.132 -21.101 1.00 88.25 108 PRO A O 1
ATOM 869 N N . VAL A 1 109 ? 14.180 0.583 -22.241 1.00 88.00 109 VAL A N 1
ATOM 870 C CA . VAL A 1 109 ? 12.991 -0.161 -22.674 1.00 88.00 109 VAL A CA 1
ATOM 871 C C . VAL A 1 109 ? 13.446 -1.285 -23.613 1.00 88.00 109 VAL A C 1
ATOM 873 O O . VAL A 1 109 ? 14.173 -0.998 -24.571 1.00 88.00 109 VAL A O 1
ATOM 876 N N . PRO A 1 110 ? 13.076 -2.548 -23.355 1.00 82.06 110 PRO A N 1
ATOM 877 C CA . PRO A 1 110 ? 13.479 -3.648 -24.214 1.00 82.06 110 PRO A CA 1
ATOM 878 C C . PRO A 1 110 ? 12.789 -3.564 -25.588 1.00 82.06 110 PRO A C 1
ATOM 880 O O . PRO A 1 110 ? 11.671 -3.064 -25.726 1.00 82.06 110 PRO A O 1
ATOM 883 N N . ASP A 1 111 ? 13.495 -4.005 -26.635 1.00 75.12 111 ASP A N 1
ATOM 884 C CA . ASP A 1 111 ? 12.982 -4.045 -28.011 1.00 75.12 111 ASP A CA 1
ATOM 885 C C . ASP A 1 111 ? 11.996 -5.215 -28.151 1.00 75.12 111 ASP A C 1
ATOM 887 O O . ASP A 1 111 ? 12.341 -6.329 -28.548 1.00 75.12 111 ASP A O 1
ATOM 891 N N . ASN A 1 112 ? 10.754 -4.966 -27.743 1.00 64.06 112 ASN A N 1
ATOM 892 C CA . ASN A 1 112 ? 9.715 -5.984 -27.594 1.00 64.06 112 ASN A CA 1
ATOM 893 C C . ASN A 1 112 ? 8.924 -6.216 -28.888 1.00 64.06 112 ASN A C 1
ATOM 895 O O . ASN A 1 112 ? 7.741 -6.546 -28.843 1.00 64.06 112 ASN A O 1
ATOM 899 N N . SER A 1 113 ? 9.549 -6.049 -30.058 1.00 56.31 113 SER A N 1
ATOM 900 C CA . SER A 1 113 ? 8.864 -6.173 -31.352 1.00 56.31 113 SER A CA 1
ATOM 901 C C . SER A 1 113 ? 8.198 -7.540 -31.591 1.00 56.31 113 SER A C 1
ATOM 903 O O . SER A 1 113 ? 7.347 -7.623 -32.471 1.00 56.31 113 SER A O 1
ATOM 905 N N . ASN A 1 114 ? 8.512 -8.583 -30.800 1.00 51.31 114 ASN A N 1
ATOM 906 C CA . ASN A 1 114 ? 7.931 -9.928 -30.936 1.00 51.31 114 ASN A CA 1
ATOM 907 C C . ASN A 1 114 ? 7.664 -10.715 -29.623 1.00 51.31 114 ASN A C 1
ATOM 909 O O . ASN A 1 114 ? 7.294 -11.887 -29.711 1.00 51.31 114 ASN A O 1
ATOM 913 N N . HIS A 1 115 ? 7.819 -10.137 -28.421 1.00 56.84 115 HIS A N 1
ATOM 914 C CA . HIS A 1 115 ? 7.607 -10.861 -27.150 1.00 56.84 115 HIS A CA 1
ATOM 915 C C . HIS A 1 115 ? 6.931 -10.003 -26.071 1.00 56.84 115 HIS A C 1
ATOM 917 O O . HIS A 1 115 ? 7.177 -8.802 -25.994 1.00 56.84 115 HIS A O 1
ATOM 923 N N . GLU A 1 116 ? 6.097 -10.631 -25.230 1.00 67.75 116 GLU A N 1
ATOM 924 C CA . GLU A 1 116 ? 5.555 -10.001 -24.020 1.00 67.75 116 GLU A CA 1
ATOM 925 C C . GLU A 1 116 ? 6.693 -9.664 -23.051 1.00 67.75 116 GLU A C 1
ATOM 927 O O . GLU A 1 116 ? 7.558 -10.496 -22.763 1.00 67.75 116 GLU A O 1
ATOM 932 N N . ASP A 1 117 ? 6.686 -8.435 -22.543 1.00 78.12 117 ASP A N 1
ATOM 933 C CA . ASP A 1 117 ? 7.646 -7.979 -21.549 1.00 78.12 117 ASP A CA 1
ATOM 934 C C . ASP A 1 117 ? 7.461 -8.754 -20.237 1.00 78.12 117 ASP A C 1
ATOM 936 O O . ASP A 1 117 ? 6.476 -8.569 -19.513 1.00 78.12 117 ASP A O 1
ATOM 940 N N . THR A 1 118 ? 8.407 -9.635 -19.912 1.00 85.50 118 THR A N 1
ATOM 941 C CA . THR A 1 118 ? 8.285 -10.515 -18.745 1.00 85.50 118 THR A CA 1
ATOM 942 C C . THR A 1 118 ? 8.299 -9.749 -17.425 1.00 85.50 118 THR A C 1
ATOM 944 O O . THR A 1 118 ? 7.636 -10.168 -16.477 1.00 85.50 118 THR A O 1
ATOM 947 N N . PHE A 1 119 ? 9.031 -8.632 -17.341 1.00 92.56 119 PHE A N 1
ATOM 948 C CA . PHE A 1 119 ? 9.111 -7.858 -16.102 1.00 92.56 119 PHE A CA 1
ATOM 949 C C . PHE A 1 119 ? 7.870 -6.988 -15.918 1.00 92.56 119 PHE A C 1
ATOM 951 O O . PHE A 1 119 ? 7.266 -7.018 -14.849 1.00 92.56 119 PHE A O 1
ATOM 958 N N . ALA A 1 120 ? 7.420 -6.284 -16.959 1.00 94.25 120 ALA A N 1
ATOM 959 C CA . ALA A 1 120 ? 6.175 -5.524 -16.887 1.00 94.25 120 ALA A CA 1
ATOM 960 C C . ALA A 1 120 ? 4.966 -6.428 -16.607 1.00 94.25 120 ALA A C 1
ATOM 962 O O . ALA A 1 120 ? 4.097 -6.056 -15.820 1.00 94.25 120 ALA A O 1
ATOM 963 N N . THR A 1 121 ? 4.939 -7.637 -17.180 1.00 94.38 121 THR A N 1
ATOM 964 C CA . THR A 1 121 ? 3.908 -8.647 -16.888 1.00 94.38 121 THR A CA 1
ATOM 965 C C . THR A 1 121 ? 3.952 -9.083 -15.424 1.00 94.38 121 THR A C 1
ATOM 967 O O . THR A 1 121 ? 2.908 -9.157 -14.776 1.00 94.38 121 THR A O 1
ATOM 970 N N . TYR A 1 122 ? 5.149 -9.315 -14.872 1.00 96.00 122 TYR A N 1
ATOM 971 C CA . TYR A 1 122 ? 5.330 -9.632 -13.454 1.00 96.00 122 TYR A CA 1
ATOM 972 C C . TYR A 1 122 ? 4.841 -8.497 -12.541 1.00 96.00 122 TYR A C 1
ATOM 974 O O . TYR A 1 122 ? 4.099 -8.743 -11.591 1.00 96.00 122 TYR A O 1
ATOM 982 N N . VAL A 1 123 ? 5.200 -7.248 -12.850 1.00 97.75 123 VAL A N 1
ATOM 983 C CA . VAL A 1 123 ? 4.772 -6.070 -12.079 1.00 97.75 123 VAL A CA 1
ATOM 984 C C . VAL A 1 123 ? 3.258 -5.868 -12.174 1.00 97.75 123 VAL A C 1
ATOM 986 O O . VAL A 1 123 ? 2.608 -5.627 -11.159 1.00 97.75 123 VAL A O 1
ATOM 989 N N . ALA A 1 124 ? 2.662 -6.032 -13.357 1.00 98.00 124 ALA A N 1
ATOM 990 C CA . ALA A 1 124 ? 1.213 -5.962 -13.517 1.00 98.00 124 ALA A CA 1
ATOM 991 C C . ALA A 1 124 ? 0.503 -7.024 -12.663 1.00 98.00 124 ALA A C 1
ATOM 993 O O . ALA A 1 124 ? -0.424 -6.689 -11.931 1.00 98.00 124 ALA A O 1
ATOM 994 N N . ALA A 1 125 ? 0.968 -8.276 -12.698 1.00 98.31 125 ALA A N 1
ATOM 995 C CA . ALA A 1 125 ? 0.404 -9.353 -11.886 1.00 98.31 125 ALA A CA 1
ATOM 996 C C . ALA A 1 125 ? 0.546 -9.081 -10.377 1.00 98.31 125 ALA A C 1
ATOM 998 O O . ALA A 1 125 ? -0.401 -9.296 -9.622 1.00 98.31 125 ALA A O 1
ATOM 999 N N . GLY A 1 126 ? 1.692 -8.552 -9.933 1.00 98.62 126 GLY A N 1
ATOM 1000 C CA . GLY A 1 126 ? 1.891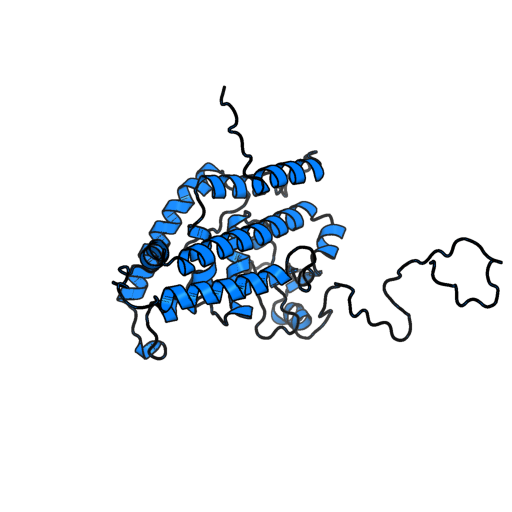 -8.170 -8.535 1.00 98.62 126 GLY A CA 1
ATOM 1001 C C . GLY A 1 126 ? 0.927 -7.072 -8.080 1.00 98.62 126 GLY A C 1
ATOM 1002 O O . GLY A 1 126 ? 0.319 -7.193 -7.018 1.00 98.62 126 GLY A O 1
ATOM 1003 N N . TYR A 1 127 ? 0.694 -6.048 -8.908 1.00 98.81 127 TYR A N 1
ATOM 1004 C CA . TYR A 1 127 ? -0.325 -5.041 -8.605 1.00 98.81 127 TYR A CA 1
ATOM 1005 C C . TYR A 1 127 ? -1.745 -5.607 -8.609 1.00 98.81 127 TYR A C 1
ATOM 1007 O O . TYR A 1 127 ? -2.550 -5.173 -7.794 1.00 98.81 127 TYR A O 1
ATOM 1015 N N . GLU A 1 128 ? -2.072 -6.588 -9.451 1.00 98.81 128 GLU A N 1
ATOM 1016 C CA . GLU A 1 128 ? -3.378 -7.258 -9.387 1.00 98.81 128 GLU A CA 1
ATOM 1017 C C . GLU A 1 128 ? -3.596 -7.984 -8.054 1.00 98.81 128 GLU A C 1
ATOM 1019 O O . GLU A 1 128 ? -4.692 -7.917 -7.494 1.00 98.81 128 GLU A O 1
ATOM 1024 N N . GLU A 1 129 ? -2.563 -8.625 -7.504 1.00 98.69 129 GLU A N 1
ATOM 1025 C CA . GLU A 1 129 ? -2.635 -9.233 -6.171 1.00 98.69 129 GLU A CA 1
ATOM 1026 C C . GLU A 1 129 ? -2.721 -8.179 -5.060 1.00 98.69 129 GLU A C 1
ATOM 1028 O O . GLU A 1 129 ? -3.534 -8.320 -4.144 1.00 98.69 129 GLU A O 1
ATOM 1033 N N . LEU A 1 130 ? -1.966 -7.078 -5.158 1.00 98.69 130 LEU A N 1
ATOM 1034 C CA . LEU A 1 130 ? -2.074 -5.959 -4.215 1.00 98.69 130 LEU A CA 1
ATOM 1035 C C . LEU A 1 130 ? -3.449 -5.289 -4.267 1.00 98.69 130 LEU A C 1
ATOM 1037 O O . LEU A 1 130 ? -3.989 -4.956 -3.220 1.00 98.69 130 LEU A O 1
ATOM 1041 N N . ILE A 1 131 ? -4.057 -5.132 -5.445 1.00 98.69 131 ILE A N 1
ATOM 1042 C CA . ILE A 1 131 ? -5.422 -4.610 -5.596 1.00 98.69 131 ILE A CA 1
ATOM 1043 C C . ILE A 1 131 ? -6.406 -5.526 -4.869 1.00 98.69 131 ILE A C 1
ATOM 1045 O O . ILE A 1 131 ? -7.190 -5.045 -4.051 1.00 98.69 131 ILE A O 1
ATOM 1049 N N . LYS A 1 132 ? -6.336 -6.846 -5.095 1.00 97.38 132 LYS A N 1
ATOM 1050 C CA . LYS A 1 132 ? -7.173 -7.818 -4.370 1.00 97.38 132 LYS A CA 1
ATOM 1051 C C . LYS A 1 132 ? -6.959 -7.707 -2.860 1.00 97.38 132 LYS A C 1
ATOM 1053 O O . LYS A 1 132 ? -7.935 -7.606 -2.119 1.00 97.38 132 LYS A O 1
ATOM 1058 N N . GLY A 1 133 ? -5.706 -7.666 -2.408 1.00 96.88 133 GLY A N 1
ATOM 1059 C CA . GLY A 1 133 ? -5.353 -7.536 -0.994 1.00 96.88 133 GLY A CA 1
ATOM 1060 C C . GLY A 1 133 ? -5.861 -6.239 -0.363 1.00 96.88 133 GLY A C 1
ATOM 1061 O O . GLY A 1 133 ? -6.496 -6.276 0.684 1.00 96.88 133 GLY A O 1
ATOM 1062 N N . MET A 1 134 ? -5.647 -5.099 -1.017 1.00 97.88 134 MET A N 1
ATOM 1063 C CA . MET A 1 134 ? -6.052 -3.777 -0.536 1.00 97.88 134 MET A CA 1
ATOM 1064 C C . MET A 1 134 ? -7.576 -3.640 -0.508 1.00 97.88 134 MET A C 1
ATOM 1066 O O . MET A 1 134 ? -8.137 -3.082 0.434 1.00 97.88 134 MET A O 1
ATOM 1070 N N . SER A 1 135 ? -8.264 -4.229 -1.493 1.00 96.12 135 SER A N 1
ATOM 1071 C CA . SER A 1 135 ? -9.727 -4.240 -1.575 1.00 96.12 135 SER A CA 1
ATOM 1072 C C . SER A 1 135 ? -10.385 -4.928 -0.371 1.00 96.12 135 SER A C 1
ATOM 1074 O O . SER A 1 135 ? -11.511 -4.588 -0.014 1.00 96.12 135 SER A O 1
ATOM 1076 N N . ALA A 1 136 ? -9.683 -5.838 0.309 1.00 94.50 136 ALA A N 1
ATOM 1077 C CA . ALA A 1 136 ? -10.163 -6.466 1.537 1.00 94.50 136 ALA A CA 1
ATOM 1078 C C . ALA A 1 136 ? -10.221 -5.485 2.725 1.00 94.50 136 ALA A C 1
ATOM 1080 O O . ALA A 1 136 ? -11.018 -5.676 3.644 1.00 94.50 136 ALA A O 1
ATOM 1081 N N . TYR A 1 137 ? -9.421 -4.413 2.706 1.00 94.94 137 TYR A N 1
ATOM 1082 C CA . TYR A 1 137 ? -9.402 -3.373 3.741 1.00 94.94 137 TYR A CA 1
ATOM 1083 C C . TYR A 1 137 ? -10.296 -2.173 3.419 1.00 94.94 137 TYR A C 1
ATOM 1085 O O . TYR A 1 137 ? -10.431 -1.291 4.263 1.00 94.94 137 TYR A O 1
ATOM 1093 N N . GLN A 1 138 ? -10.915 -2.113 2.235 1.00 90.00 138 GLN A N 1
ATOM 1094 C CA . GLN A 1 138 ? -11.836 -1.030 1.875 1.00 90.00 138 GLN A CA 1
ATOM 1095 C C . GLN A 1 138 ? -13.141 -1.100 2.690 1.00 90.00 138 GLN A C 1
ATOM 1097 O O . GLN A 1 138 ? -13.445 -2.107 3.338 1.00 90.00 138 GLN A O 1
ATOM 1102 N N . ALA A 1 139 ? -13.964 -0.050 2.643 1.00 81.44 139 ALA A N 1
ATOM 1103 C CA . ALA A 1 139 ? -15.286 -0.077 3.266 1.00 81.44 139 ALA A CA 1
ATOM 1104 C C . ALA A 1 139 ? -16.139 -1.248 2.729 1.00 81.44 139 ALA A C 1
ATOM 1106 O O . ALA A 1 139 ? -16.377 -1.371 1.532 1.00 81.44 139 ALA A O 1
ATOM 1107 N N . GLY A 1 140 ? -16.606 -2.121 3.627 1.00 78.75 140 GLY A N 1
ATOM 1108 C CA . GLY A 1 140 ? -17.330 -3.346 3.260 1.00 78.75 140 GLY A CA 1
ATOM 1109 C C . GLY A 1 140 ? -16.435 -4.553 2.945 1.00 78.75 140 GLY A C 1
ATOM 1110 O O . GLY A 1 140 ? -16.958 -5.659 2.795 1.00 78.75 140 GLY A O 1
ATOM 1111 N N . GLY A 1 141 ? -15.114 -4.380 2.921 1.00 83.44 141 GLY A N 1
ATOM 1112 C CA . GLY A 1 141 ? -14.149 -5.474 2.887 1.00 83.44 141 GLY A CA 1
ATOM 1113 C C . GLY A 1 141 ? -14.156 -6.309 4.174 1.00 83.44 141 GLY A C 1
ATOM 1114 O O . GLY A 1 141 ? -14.694 -5.905 5.210 1.00 83.44 141 GLY A O 1
ATOM 1115 N N . ASP A 1 142 ? -13.600 -7.511 4.099 1.00 87.31 142 ASP A N 1
ATOM 1116 C CA . ASP A 1 142 ? -13.543 -8.507 5.175 1.00 87.31 142 ASP A CA 1
ATOM 1117 C C . ASP A 1 142 ? -12.355 -8.318 6.136 1.00 87.31 142 ASP A C 1
ATOM 1119 O O . ASP A 1 142 ? -12.391 -8.827 7.258 1.00 87.31 142 ASP A O 1
ATOM 1123 N N . LEU A 1 143 ? -11.345 -7.540 5.737 1.00 92.88 143 LEU A N 1
ATOM 1124 C CA . LEU A 1 143 ? -10.185 -7.153 6.550 1.00 92.88 143 LEU A CA 1
ATOM 1125 C C . LEU A 1 143 ? -10.230 -5.692 7.018 1.00 92.88 143 LEU A C 1
ATOM 1127 O O . LEU A 1 143 ? -9.308 -5.239 7.688 1.00 92.88 143 LEU A O 1
ATOM 1131 N N . ARG A 1 144 ? -11.307 -4.947 6.739 1.00 91.62 144 ARG A N 1
ATOM 1132 C CA . ARG A 1 144 ? -11.463 -3.538 7.152 1.00 91.62 144 ARG A CA 1
ATOM 1133 C C . ARG A 1 144 ? -11.187 -3.308 8.639 1.00 91.62 144 ARG A C 1
ATOM 1135 O O . ARG A 1 144 ? -10.491 -2.368 9.012 1.00 91.62 144 ARG A O 1
ATOM 1142 N N . GLU A 1 145 ? -11.688 -4.200 9.489 1.00 93.44 145 GLU A N 1
ATOM 1143 C CA . GLU A 1 145 ? -11.472 -4.114 10.934 1.00 93.44 145 GLU A CA 1
ATOM 1144 C C . GLU A 1 145 ? -10.111 -4.657 11.382 1.00 93.44 145 GLU A C 1
ATOM 1146 O O . GLU A 1 145 ? -9.860 -4.719 12.575 1.00 93.44 145 GLU A O 1
ATOM 1151 N N . GLN A 1 146 ? -9.223 -5.060 10.471 1.00 95.56 146 GLN A N 1
ATOM 1152 C CA . GLN A 1 146 ? -7.847 -5.496 10.758 1.00 95.56 146 GLN A CA 1
ATOM 1153 C C . GLN A 1 146 ? -6.814 -4.367 10.580 1.00 95.56 146 GLN A C 1
ATOM 1155 O O . GLN A 1 146 ? -5.608 -4.604 10.639 1.00 95.56 146 GLN A O 1
ATOM 1160 N N . LEU A 1 147 ? -7.289 -3.128 10.429 1.00 96.19 147 LEU A N 1
ATOM 1161 C CA . LEU A 1 147 ? -6.513 -1.898 10.581 1.00 96.19 147 LEU A CA 1
ATOM 1162 C C . LEU A 1 147 ? -6.406 -1.553 12.074 1.00 96.19 147 LEU A C 1
ATOM 1164 O O . LEU A 1 147 ? -7.402 -1.203 12.708 1.00 96.19 147 LEU A O 1
ATOM 1168 N N . VAL A 1 148 ? -5.215 -1.681 12.660 1.00 96.44 148 VAL A N 1
ATOM 1169 C CA . VAL A 1 148 ? -5.029 -1.619 14.119 1.00 96.44 148 VAL A CA 1
ATOM 1170 C C . VAL A 1 148 ? -4.149 -0.443 14.511 1.00 96.44 148 VAL A C 1
ATOM 1172 O O . VAL A 1 148 ? -2.988 -0.360 14.115 1.00 96.44 148 VAL A O 1
ATOM 1175 N N . TYR A 1 149 ? -4.672 0.431 15.371 1.00 95.31 149 TYR A N 1
ATOM 1176 C CA . TYR A 1 149 ? -3.879 1.518 15.934 1.00 95.31 149 TYR A CA 1
ATOM 1177 C C . TYR A 1 149 ? -3.174 1.065 17.210 1.00 95.31 149 TYR A C 1
ATOM 1179 O O . TYR A 1 149 ? -3.819 0.610 18.165 1.00 95.31 149 TYR A O 1
ATOM 1187 N N . VAL A 1 150 ? -1.860 1.260 17.261 1.00 93.81 150 VAL A N 1
ATOM 1188 C CA . VAL A 1 150 ? -1.027 0.952 18.426 1.00 93.81 150 VAL A CA 1
ATOM 1189 C C . VAL A 1 150 ? -0.366 2.203 19.001 1.00 93.81 150 VAL A C 1
ATOM 1191 O O . VAL A 1 150 ? -0.053 3.161 18.297 1.00 93.81 150 VAL A O 1
ATOM 1194 N N . GLU A 1 151 ? -0.130 2.182 20.306 1.00 89.88 151 GLU A N 1
ATOM 1195 C CA . GLU A 1 151 ? 0.604 3.215 21.033 1.00 89.88 151 GLU A CA 1
ATOM 1196 C C . GLU A 1 151 ? 1.672 2.590 21.934 1.00 89.88 151 GLU A C 1
ATOM 1198 O O . GLU A 1 151 ? 1.590 1.420 22.312 1.00 89.88 151 GLU A O 1
ATOM 1203 N N . HIS A 1 152 ? 2.687 3.365 22.302 1.00 84.06 152 HIS A N 1
ATOM 1204 C CA . HIS A 1 152 ? 3.706 2.885 23.229 1.00 84.06 152 HIS A CA 1
ATOM 1205 C C . HIS A 1 152 ? 3.131 2.645 24.629 1.00 84.06 152 HIS A C 1
ATOM 1207 O O . HIS A 1 152 ? 2.299 3.402 25.137 1.00 84.06 152 HIS A O 1
ATOM 1213 N N . GLY A 1 153 ? 3.620 1.593 25.288 1.00 73.62 153 GLY A N 1
ATOM 1214 C CA . GLY A 1 153 ? 3.343 1.351 26.696 1.00 73.62 153 GLY A CA 1
ATOM 1215 C C . GLY A 1 153 ? 3.815 2.502 27.585 1.00 73.62 153 GLY A C 1
ATOM 1216 O O . GLY A 1 153 ? 4.867 3.097 27.351 1.00 73.62 153 GLY A O 1
ATOM 1217 N N . LYS A 1 154 ? 3.052 2.806 28.646 1.00 67.31 154 LYS A N 1
ATOM 1218 C CA . LYS A 1 154 ? 3.431 3.821 29.645 1.00 67.31 154 LYS A CA 1
ATOM 1219 C C . LYS A 1 154 ? 4.868 3.589 30.131 1.00 67.31 154 LYS A C 1
ATOM 1221 O O . LYS A 1 154 ? 5.186 2.501 30.599 1.00 67.31 154 LYS A O 1
ATOM 1226 N N . GLY A 1 155 ? 5.704 4.625 30.053 1.00 62.66 155 GLY A N 1
ATOM 1227 C CA . GLY A 1 155 ? 7.104 4.586 30.496 1.00 62.66 155 GLY A CA 1
ATOM 1228 C C . GLY A 1 155 ? 8.122 4.221 29.412 1.00 62.66 155 GLY A C 1
ATOM 1229 O O . GLY A 1 155 ? 9.315 4.349 29.663 1.00 62.66 155 GLY A O 1
ATOM 1230 N N . HIS A 1 156 ? 7.680 3.846 28.208 1.00 62.91 156 HIS A N 1
ATOM 1231 C CA . HIS A 1 156 ? 8.555 3.677 27.050 1.00 62.91 156 HIS A CA 1
ATOM 1232 C C . HIS A 1 156 ? 8.475 4.926 26.171 1.00 62.91 156 HIS A C 1
ATOM 1234 O O . HIS A 1 156 ? 7.482 5.159 25.485 1.00 62.91 156 HIS A O 1
ATOM 1240 N N . LYS A 1 157 ? 9.514 5.761 26.247 1.00 51.84 157 LYS A N 1
ATOM 1241 C CA . LYS A 1 157 ? 9.731 6.893 25.346 1.00 51.84 157 LYS A CA 1
ATOM 1242 C C . LYS A 1 157 ? 10.870 6.531 24.410 1.00 51.84 157 LYS A C 1
ATOM 1244 O O . LYS A 1 157 ? 11.979 6.966 24.652 1.00 51.84 157 LYS A O 1
ATOM 1249 N N . ASP A 1 158 ? 10.591 5.732 23.395 1.00 50.56 158 ASP A N 1
ATOM 1250 C CA . ASP A 1 158 ? 11.447 5.674 22.217 1.00 50.56 158 ASP A CA 1
ATOM 1251 C C . ASP A 1 158 ? 10.535 5.475 21.019 1.00 50.56 158 ASP A C 1
ATOM 1253 O O . ASP A 1 158 ? 9.794 4.492 20.938 1.00 50.56 158 ASP A O 1
ATOM 1257 N N . ALA A 1 159 ? 10.536 6.490 20.158 1.00 47.53 159 ALA A N 1
ATOM 1258 C CA . ALA A 1 159 ? 9.870 6.482 18.877 1.00 47.53 159 ALA A CA 1
ATOM 1259 C C . ALA A 1 159 ? 10.432 5.305 18.083 1.00 47.53 159 ALA A C 1
ATOM 1261 O O . ALA A 1 159 ? 11.602 5.312 17.712 1.00 47.53 159 ALA A O 1
ATOM 1262 N N . SER A 1 160 ? 9.624 4.278 17.821 1.00 53.84 160 SER A N 1
ATOM 1263 C CA . SER A 1 160 ? 9.941 3.504 16.632 1.00 53.84 160 SER A CA 1
ATOM 1264 C C . SER A 1 160 ? 9.698 4.452 15.462 1.00 53.84 160 SER A C 1
ATOM 1266 O O . SER A 1 160 ? 8.555 4.868 15.263 1.00 53.84 160 SER A O 1
ATOM 1268 N N . ASP A 1 161 ? 10.737 4.779 14.697 1.00 61.84 161 ASP A N 1
ATOM 1269 C CA . ASP A 1 161 ? 10.611 5.508 13.421 1.00 61.84 161 ASP A CA 1
ATOM 1270 C C . ASP A 1 161 ? 9.685 4.776 12.430 1.00 61.84 161 ASP A C 1
ATOM 1272 O O . ASP A 1 161 ? 9.228 5.327 11.438 1.00 61.84 161 ASP A O 1
ATOM 1276 N N . THR A 1 162 ? 9.351 3.525 12.740 1.00 74.06 162 THR A N 1
ATOM 1277 C CA . THR A 1 162 ? 8.341 2.710 12.075 1.00 74.06 162 THR A CA 1
ATOM 1278 C C . THR A 1 162 ? 6.983 3.411 12.043 1.00 74.06 162 THR A C 1
ATOM 1280 O O . THR A 1 162 ? 6.391 3.690 13.086 1.00 74.06 162 THR A O 1
ATOM 1283 N N . LEU A 1 163 ? 6.474 3.666 10.843 1.00 83.62 163 LEU A N 1
ATOM 1284 C CA . LEU A 1 163 ? 5.168 4.285 10.617 1.00 83.62 163 LEU A CA 1
ATOM 1285 C C . LEU A 1 163 ? 4.038 3.269 10.830 1.00 83.62 163 LEU A C 1
ATOM 1287 O O . LEU A 1 163 ? 3.096 3.492 11.599 1.00 83.62 163 LEU A O 1
ATOM 1291 N N . ALA A 1 164 ? 4.180 2.126 10.171 1.00 92.44 164 ALA A N 1
ATOM 1292 C CA . ALA A 1 164 ? 3.299 0.979 10.242 1.00 92.44 164 ALA A CA 1
ATOM 1293 C C . ALA A 1 164 ? 4.138 -0.303 10.185 1.00 92.44 164 ALA A C 1
ATOM 1295 O O . ALA A 1 164 ? 5.352 -0.238 10.026 1.00 92.44 164 ALA A O 1
ATOM 1296 N N . PHE A 1 165 ? 3.510 -1.445 10.433 1.00 94.12 165 PHE A N 1
ATOM 1297 C CA . PHE A 1 165 ? 4.123 -2.749 10.227 1.00 94.12 165 PHE A CA 1
ATOM 1298 C C . PHE A 1 165 ? 3.048 -3.830 10.088 1.00 94.12 165 PHE A C 1
ATOM 1300 O O . PHE A 1 165 ? 1.972 -3.758 10.695 1.00 94.12 165 PHE A O 1
ATOM 1307 N N . THR A 1 166 ? 3.383 -4.901 9.383 1.00 94.50 166 THR A N 1
ATOM 1308 C CA . THR A 1 166 ? 2.694 -6.191 9.465 1.00 94.50 166 THR A CA 1
ATOM 1309 C C . THR A 1 166 ? 3.507 -7.183 10.291 1.00 94.50 166 THR A C 1
ATOM 1311 O O . THR A 1 166 ? 4.689 -6.992 10.589 1.00 94.50 166 THR A O 1
ATOM 1314 N N . LEU A 1 167 ? 2.860 -8.255 10.747 1.00 90.81 167 LEU A N 1
ATOM 1315 C CA . LEU A 1 167 ? 3.556 -9.368 11.384 1.00 90.81 167 LEU A CA 1
ATOM 1316 C C . LEU A 1 167 ? 3.550 -10.553 10.430 1.00 90.81 167 LEU A C 1
ATOM 1318 O O . LEU A 1 167 ? 2.489 -11.015 10.006 1.00 90.81 167 LEU A O 1
ATOM 1322 N N . LEU A 1 168 ? 4.741 -11.074 10.138 1.00 84.00 168 LEU A N 1
ATOM 1323 C CA . LEU A 1 168 ? 4.888 -12.255 9.300 1.00 84.00 168 LEU A CA 1
ATOM 1324 C C . LEU A 1 168 ? 4.066 -13.417 9.883 1.00 84.00 168 LEU A C 1
ATOM 1326 O O . LEU A 1 168 ? 4.133 -13.716 11.083 1.00 84.00 168 LEU A O 1
ATOM 1330 N N . TYR A 1 169 ? 3.276 -14.064 9.027 1.00 84.75 169 TYR A N 1
ATOM 1331 C CA . TYR A 1 169 ? 2.344 -15.130 9.407 1.00 84.75 169 TYR A CA 1
ATOM 1332 C C . TYR A 1 169 ? 1.306 -14.711 10.461 1.00 84.75 169 TYR A C 1
ATOM 1334 O O . TYR A 1 169 ? 0.946 -15.506 11.338 1.00 84.75 169 TYR A O 1
ATOM 1342 N N . ASP A 1 170 ? 0.845 -13.463 10.451 1.00 93.00 170 ASP A N 1
ATOM 1343 C CA . ASP A 1 170 ? -0.368 -13.106 11.179 1.00 93.00 170 ASP A CA 1
ATOM 1344 C C . ASP A 1 170 ? -1.587 -13.758 10.504 1.00 93.00 170 ASP A C 1
ATOM 1346 O O . ASP A 1 170 ? -1.939 -13.366 9.388 1.00 93.00 170 ASP A O 1
ATOM 1350 N N . PRO A 1 171 ? -2.264 -14.731 11.147 1.00 91.75 171 PRO A N 1
ATOM 1351 C CA . PRO A 1 171 ? -3.422 -15.390 10.545 1.00 91.75 171 PRO A CA 1
ATOM 1352 C C . PRO A 1 171 ? -4.585 -14.424 10.290 1.00 91.75 171 PRO A C 1
ATOM 1354 O O . PRO A 1 171 ? -5.430 -14.701 9.442 1.00 91.75 171 PRO A O 1
ATOM 1357 N N . ASN A 1 172 ? -4.624 -13.296 11.006 1.00 93.44 172 ASN A N 1
ATOM 1358 C CA . ASN A 1 172 ? -5.661 -12.283 10.852 1.00 93.44 172 ASN A CA 1
ATOM 1359 C C . ASN A 1 172 ? -5.273 -11.184 9.856 1.00 93.44 172 ASN A C 1
ATOM 1361 O O . ASN A 1 172 ? -6.102 -10.322 9.589 1.00 93.44 172 ASN A O 1
ATOM 1365 N N . LYS A 1 173 ? -4.045 -11.220 9.306 1.00 94.19 173 LYS A N 1
ATOM 1366 C CA . LYS A 1 173 ? -3.532 -10.233 8.345 1.00 94.19 173 LYS A CA 1
ATOM 1367 C C . LYS A 1 173 ? -3.752 -8.800 8.846 1.00 94.19 173 LYS A C 1
ATOM 1369 O O . LYS A 1 173 ? -4.409 -8.006 8.193 1.00 94.19 173 LYS A O 1
ATOM 1374 N N . ARG A 1 174 ? -3.287 -8.475 10.055 1.00 95.94 174 ARG A N 1
ATOM 1375 C CA . ARG A 1 174 ? -3.434 -7.112 10.582 1.00 95.94 174 ARG A CA 1
ATOM 1376 C C . ARG A 1 174 ? -2.342 -6.206 10.038 1.00 95.94 174 ARG A C 1
ATOM 1378 O O . ARG A 1 174 ? -1.181 -6.610 9.960 1.00 95.94 174 ARG A O 1
ATOM 1385 N N . ILE A 1 175 ? -2.726 -4.967 9.746 1.00 96.94 175 ILE A N 1
ATOM 1386 C CA . ILE A 1 175 ? -1.803 -3.858 9.501 1.00 96.94 175 ILE A CA 1
ATOM 1387 C C . ILE A 1 175 ? -1.843 -2.973 10.743 1.00 96.94 175 ILE A C 1
ATOM 1389 O O . ILE A 1 175 ? -2.895 -2.439 11.106 1.00 96.94 175 ILE A O 1
ATOM 1393 N N . PHE A 1 176 ? -0.700 -2.841 11.411 1.00 96.12 176 PHE A N 1
ATOM 1394 C CA . PHE A 1 176 ? -0.556 -2.035 12.618 1.00 96.12 176 PHE A CA 1
ATOM 1395 C C . PHE A 1 176 ? 0.051 -0.684 12.262 1.00 96.12 176 PHE A C 1
ATOM 1397 O O . PHE A 1 176 ? 1.031 -0.632 11.533 1.00 96.12 176 PHE A O 1
ATOM 1404 N N . PHE A 1 177 ? -0.479 0.407 12.805 1.00 94.44 177 PHE A N 1
ATOM 1405 C CA . PHE A 1 177 ? 0.065 1.752 12.597 1.00 94.44 177 PHE A CA 1
ATOM 1406 C C . PHE A 1 177 ? -0.026 2.598 13.862 1.00 94.44 177 PHE A C 1
ATOM 1408 O O . PHE A 1 177 ? -0.779 2.290 14.789 1.00 94.44 177 PHE A O 1
ATOM 1415 N N . ASN A 1 178 ? 0.781 3.656 13.921 1.00 90.31 178 ASN A N 1
ATOM 1416 C CA . ASN A 1 178 ? 0.959 4.458 15.128 1.00 90.31 178 ASN A CA 1
ATOM 1417 C C . ASN A 1 178 ? 0.819 5.971 14.866 1.00 90.31 178 ASN A C 1
ATOM 1419 O O . ASN A 1 178 ? 0.300 6.423 13.842 1.00 90.31 178 ASN A O 1
ATOM 1423 N N . GLN A 1 179 ? 1.286 6.770 15.826 1.00 87.19 179 GLN A N 1
ATOM 1424 C CA . GLN A 1 179 ? 1.221 8.228 15.773 1.00 87.19 179 GLN A CA 1
ATOM 1425 C C . GLN A 1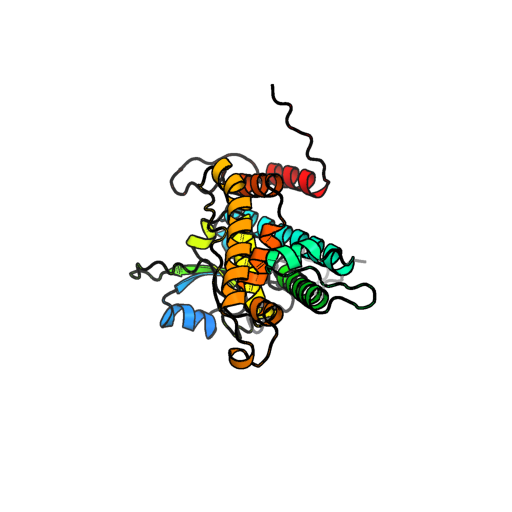 179 ? 2.030 8.842 14.618 1.00 87.19 179 GLN A C 1
ATOM 1427 O O . GLN A 1 179 ? 1.634 9.893 14.114 1.00 87.19 179 GLN A O 1
ATOM 1432 N N . ASN A 1 180 ? 3.124 8.214 14.179 1.00 86.25 180 ASN A N 1
ATOM 1433 C CA . ASN A 1 180 ? 3.912 8.710 13.052 1.00 86.25 180 ASN A CA 1
ATOM 1434 C C . ASN A 1 180 ? 3.119 8.554 11.748 1.00 86.25 180 ASN A C 1
ATOM 1436 O O . ASN A 1 180 ? 2.950 9.533 11.025 1.00 86.25 180 ASN A O 1
ATOM 1440 N N . PHE A 1 181 ? 2.506 7.386 11.518 1.00 89.88 181 PHE A N 1
ATOM 1441 C CA . PHE A 1 181 ? 1.585 7.181 10.391 1.00 89.88 181 PHE A CA 1
ATOM 1442 C C . PHE A 1 181 ? 0.410 8.165 10.415 1.00 89.88 181 PHE A C 1
ATOM 1444 O O . PHE A 1 181 ? 0.046 8.735 9.388 1.00 89.88 181 PHE A O 1
ATOM 1451 N N . ARG A 1 182 ? -0.165 8.428 11.599 1.00 88.19 182 ARG A N 1
ATOM 1452 C CA . ARG A 1 182 ? -1.230 9.436 11.755 1.00 88.19 182 ARG A CA 1
ATOM 1453 C C . ARG A 1 182 ? -0.796 10.810 11.233 1.00 88.19 182 ARG A C 1
ATOM 1455 O O . ARG A 1 182 ? -1.624 11.523 10.667 1.00 88.19 182 ARG A O 1
ATOM 1462 N N . GLY A 1 183 ? 0.470 11.170 11.438 1.00 86.62 183 GLY A N 1
ATOM 1463 C CA . GLY A 1 183 ? 1.050 12.440 11.010 1.00 86.62 183 GLY A CA 1
ATOM 1464 C C . GLY A 1 183 ? 1.295 12.563 9.505 1.00 86.62 183 GLY A C 1
ATOM 1465 O O . GLY A 1 183 ? 1.554 13.673 9.049 1.00 86.62 183 GLY A O 1
ATOM 1466 N N . GLN A 1 184 ? 1.202 11.479 8.730 1.00 88.69 184 GLN A N 1
ATOM 1467 C CA . GLN A 1 184 ? 1.399 11.518 7.281 1.00 88.69 184 GLN A CA 1
ATOM 1468 C C . GLN A 1 184 ? 0.199 12.124 6.549 1.00 88.69 184 GLN A C 1
ATOM 1470 O O . GLN A 1 184 ? -0.961 11.913 6.932 1.00 88.69 184 GLN A O 1
ATOM 1475 N N . ASN A 1 185 ? 0.486 12.813 5.442 1.00 89.62 185 ASN A N 1
ATOM 1476 C CA . ASN A 1 185 ? -0.527 13.144 4.446 1.00 89.62 185 ASN A CA 1
ATOM 1477 C C . ASN A 1 185 ? -1.030 11.874 3.721 1.00 89.62 185 ASN A C 1
ATOM 1479 O O . ASN A 1 185 ? -0.483 10.781 3.875 1.00 89.62 185 ASN A O 1
ATOM 1483 N N . VAL A 1 186 ? -2.082 12.008 2.913 1.00 92.12 186 VAL A N 1
ATOM 1484 C CA . VAL A 1 186 ? -2.704 10.885 2.196 1.00 92.12 186 VAL A CA 1
ATOM 1485 C C . VAL A 1 186 ? -1.704 10.136 1.303 1.00 92.12 186 VAL A C 1
ATOM 1487 O O . VAL A 1 186 ? -1.723 8.910 1.301 1.00 92.12 186 VAL A O 1
ATOM 1490 N N . MET A 1 187 ? -0.797 10.825 0.601 1.00 91.56 187 MET A N 1
ATOM 1491 C CA . MET A 1 187 ? 0.217 10.166 -0.240 1.00 91.56 187 MET A CA 1
ATOM 1492 C C . MET A 1 187 ? 1.243 9.363 0.565 1.00 91.56 187 MET A C 1
ATOM 1494 O O . MET A 1 187 ? 1.576 8.243 0.177 1.00 91.56 187 MET A O 1
ATOM 1498 N N . GLY A 1 188 ? 1.686 9.875 1.715 1.00 91.69 188 GLY A N 1
ATOM 1499 C CA . GLY A 1 188 ? 2.535 9.126 2.644 1.00 91.69 188 GLY A CA 1
ATOM 1500 C C . GLY A 1 188 ? 1.830 7.870 3.161 1.00 91.69 188 GLY A C 1
ATOM 1501 O O . GLY A 1 188 ? 2.421 6.795 3.198 1.00 91.69 188 GLY A O 1
ATOM 1502 N N . ARG A 1 189 ? 0.526 7.961 3.450 1.00 93.25 189 ARG A N 1
ATOM 1503 C CA . ARG A 1 189 ? -0.273 6.798 3.867 1.00 93.25 189 ARG A CA 1
ATOM 1504 C C . ARG A 1 189 ? -0.469 5.782 2.755 1.00 93.25 189 ARG A C 1
ATOM 1506 O O . ARG A 1 189 ? -0.419 4.594 3.041 1.00 93.25 189 ARG A O 1
ATOM 1513 N N . ILE A 1 190 ? -0.681 6.225 1.514 1.00 95.25 190 ILE A N 1
ATOM 1514 C CA . ILE A 1 190 ? -0.726 5.337 0.342 1.00 95.25 190 ILE A CA 1
ATOM 1515 C C . ILE A 1 190 ? 0.580 4.550 0.250 1.00 95.25 190 ILE A C 1
ATOM 1517 O O . ILE A 1 190 ? 0.540 3.326 0.145 1.00 95.25 190 ILE A O 1
ATOM 1521 N N . ASN A 1 191 ? 1.720 5.242 0.344 1.00 93.94 191 ASN A N 1
ATOM 1522 C CA . ASN A 1 191 ? 3.033 4.612 0.291 1.00 93.94 191 ASN A CA 1
ATOM 1523 C C . ASN A 1 191 ? 3.174 3.556 1.403 1.00 93.94 191 ASN A C 1
ATOM 1525 O O . ASN A 1 191 ? 3.379 2.379 1.112 1.00 93.94 191 ASN A O 1
ATOM 1529 N N . THR A 1 192 ? 2.926 3.948 2.655 1.00 94.75 192 THR A N 1
ATOM 1530 C CA . THR A 1 192 ? 3.003 3.040 3.804 1.00 94.75 192 THR A CA 1
ATOM 1531 C C . THR A 1 192 ? 2.055 1.842 3.668 1.00 94.75 192 THR A C 1
ATOM 1533 O O . THR A 1 192 ? 2.466 0.707 3.867 1.00 94.75 192 THR A O 1
ATOM 1536 N N . LEU A 1 193 ? 0.789 2.044 3.290 1.00 96.50 193 LEU A N 1
ATOM 1537 C CA . LEU A 1 193 ? -0.184 0.950 3.176 1.00 96.50 193 LEU A CA 1
ATOM 1538 C C . LEU A 1 193 ? 0.185 -0.052 2.075 1.00 96.50 193 LEU A C 1
ATOM 1540 O O . LEU A 1 193 ? 0.042 -1.256 2.280 1.00 96.50 193 LEU A O 1
ATOM 1544 N N . VAL A 1 194 ? 0.654 0.422 0.917 1.00 97.62 194 VAL A N 1
ATOM 1545 C CA . VAL A 1 194 ? 1.083 -0.462 -0.180 1.00 97.62 194 VAL A CA 1
ATOM 1546 C C . VAL A 1 194 ? 2.367 -1.208 0.195 1.00 97.62 194 VAL A C 1
ATOM 1548 O O . VAL A 1 194 ? 2.459 -2.406 -0.076 1.00 97.62 194 VAL A O 1
ATOM 1551 N N . HIS A 1 195 ? 3.312 -0.533 0.860 1.00 96.56 195 HIS A N 1
ATOM 1552 C CA . HIS A 1 195 ? 4.534 -1.138 1.395 1.00 96.56 195 HIS A CA 1
ATOM 1553 C C . HIS A 1 195 ? 4.177 -2.294 2.338 1.00 96.56 195 HIS A C 1
ATOM 1555 O O . HIS A 1 195 ? 4.514 -3.447 2.065 1.00 96.56 195 HIS A O 1
ATOM 1561 N N . GLU A 1 196 ? 3.379 -2.013 3.370 1.00 96.56 196 GLU A N 1
ATOM 1562 C CA . GLU A 1 196 ? 2.987 -3.004 4.375 1.00 96.56 196 GLU A CA 1
ATOM 1563 C C . GLU A 1 196 ? 2.203 -4.176 3.795 1.00 96.56 196 GLU A C 1
ATOM 1565 O O . GLU A 1 196 ? 2.423 -5.337 4.151 1.00 96.56 196 GLU A O 1
ATOM 1570 N N . LEU A 1 197 ? 1.278 -3.888 2.880 1.00 97.31 197 LEU A N 1
ATOM 1571 C CA . LEU A 1 197 ? 0.486 -4.924 2.237 1.00 97.31 197 LEU A CA 1
ATOM 1572 C C . LEU A 1 197 ? 1.374 -5.873 1.424 1.00 97.31 197 LEU A C 1
ATOM 1574 O O . LEU A 1 197 ? 1.139 -7.086 1.444 1.00 97.31 197 LEU A O 1
ATOM 1578 N N . SER A 1 198 ? 2.400 -5.343 0.752 1.00 97.69 198 SER A N 1
ATOM 1579 C CA . SER A 1 198 ? 3.291 -6.137 -0.095 1.00 97.69 198 SER A CA 1
ATOM 1580 C C . SER A 1 198 ? 4.028 -7.236 0.671 1.00 97.69 198 SER A C 1
ATOM 1582 O O . SER A 1 198 ? 4.150 -8.337 0.135 1.00 97.69 198 SER A O 1
ATOM 1584 N N . HIS A 1 199 ? 4.383 -7.022 1.945 1.00 96.19 199 HIS A N 1
ATOM 1585 C CA . HIS A 1 199 ? 4.976 -8.074 2.780 1.00 96.19 199 HIS A CA 1
ATOM 1586 C C . HIS A 1 199 ? 4.068 -9.296 2.907 1.00 96.19 199 HIS A C 1
ATOM 1588 O O . HIS A 1 199 ? 4.522 -10.436 2.890 1.00 96.19 199 HIS A O 1
ATOM 1594 N N . THR A 1 200 ? 2.762 -9.066 3.039 1.00 93.81 200 THR A N 1
ATOM 1595 C CA . THR A 1 200 ? 1.791 -10.140 3.298 1.00 93.81 200 THR A CA 1
ATOM 1596 C C . THR A 1 200 ? 1.223 -10.770 2.032 1.00 93.81 200 THR A C 1
ATOM 1598 O O . THR A 1 200 ? 0.755 -11.908 2.078 1.00 93.81 200 THR A O 1
ATOM 1601 N N . VAL A 1 201 ? 1.231 -10.033 0.919 1.00 95.62 201 VAL A N 1
ATOM 1602 C CA . VAL A 1 201 ? 0.618 -10.450 -0.351 1.00 95.62 201 VAL A CA 1
ATOM 1603 C C . VAL A 1 201 ? 1.656 -10.970 -1.339 1.00 95.62 201 VAL A C 1
ATOM 1605 O O . VAL A 1 201 ? 1.393 -11.945 -2.037 1.00 95.62 201 VAL A O 1
ATOM 1608 N N . LEU A 1 202 ? 2.827 -10.336 -1.394 1.00 96.56 202 LEU A N 1
ATOM 1609 C CA . LEU A 1 202 ? 3.874 -10.609 -2.379 1.00 96.56 202 LEU A CA 1
ATOM 1610 C C . LEU A 1 202 ? 5.152 -11.195 -1.760 1.00 96.56 202 LEU A C 1
ATOM 1612 O O . LEU A 1 202 ? 6.098 -11.459 -2.497 1.00 96.56 202 LEU A O 1
ATOM 1616 N N . ASP A 1 203 ? 5.180 -11.402 -0.437 1.00 95.06 203 ASP A N 1
ATOM 1617 C CA . ASP A 1 203 ? 6.348 -11.907 0.306 1.00 95.06 203 ASP A CA 1
ATOM 1618 C C . ASP A 1 203 ? 7.607 -11.049 0.067 1.00 95.06 203 ASP A C 1
ATOM 1620 O O . ASP A 1 203 ? 8.715 -11.540 -0.167 1.00 95.06 203 ASP A O 1
ATOM 1624 N N . THR A 1 204 ? 7.419 -9.727 0.062 1.00 96.25 204 THR A N 1
ATOM 1625 C CA . THR A 1 204 ? 8.512 -8.754 -0.047 1.00 96.25 204 THR A CA 1
ATOM 1626 C C . THR A 1 204 ? 9.237 -8.588 1.288 1.00 96.25 204 THR A C 1
ATOM 1628 O O . THR A 1 204 ? 8.704 -8.891 2.357 1.00 96.25 204 THR A O 1
ATOM 1631 N N . GLY A 1 205 ? 10.456 -8.056 1.243 1.00 93.94 205 GLY A N 1
ATOM 1632 C CA . GLY A 1 205 ? 11.212 -7.651 2.428 1.00 93.94 205 GLY A CA 1
ATOM 1633 C C . GLY A 1 205 ? 11.699 -6.206 2.354 1.00 93.94 205 GLY A C 1
ATOM 1634 O O . GLY A 1 205 ? 11.530 -5.533 1.341 1.00 93.94 205 GLY A O 1
ATOM 1635 N N . ASP A 1 206 ? 12.375 -5.763 3.410 1.00 92.50 206 ASP A N 1
ATOM 1636 C CA . ASP A 1 206 ? 12.927 -4.405 3.534 1.00 92.50 206 ASP A CA 1
ATOM 1637 C C . ASP A 1 206 ? 14.405 -4.365 3.150 1.00 92.50 206 ASP A C 1
ATOM 1639 O O . ASP A 1 206 ? 15.291 -4.134 3.976 1.00 92.50 206 ASP A O 1
ATOM 1643 N N . ALA A 1 207 ? 14.701 -4.674 1.888 1.00 88.88 207 ALA A N 1
ATOM 1644 C CA . ALA A 1 207 ? 16.085 -4.753 1.419 1.00 88.88 207 ALA A CA 1
ATOM 1645 C C . ALA A 1 207 ? 16.777 -3.379 1.396 1.00 88.88 207 ALA A C 1
ATOM 1647 O O . ALA A 1 207 ? 17.989 -3.284 1.599 1.00 88.88 207 ALA A O 1
ATOM 1648 N N . PHE A 1 208 ? 16.010 -2.329 1.117 1.00 89.75 208 PHE A N 1
ATOM 1649 C CA . PHE A 1 208 ? 16.432 -0.936 1.110 1.00 89.75 208 PHE A CA 1
ATOM 1650 C C . PHE A 1 208 ? 15.187 -0.048 1.183 1.00 89.75 208 PHE A C 1
ATOM 1652 O O . PHE A 1 208 ? 14.089 -0.501 0.862 1.00 89.75 208 PHE A O 1
ATOM 1659 N N . TYR A 1 209 ? 15.393 1.221 1.525 1.00 89.81 209 TYR A N 1
ATOM 1660 C CA . TYR A 1 209 ? 14.351 2.238 1.485 1.00 89.81 209 TYR A CA 1
ATOM 1661 C C . TYR A 1 209 ? 14.719 3.312 0.468 1.00 89.81 209 TYR A C 1
ATOM 1663 O O . TYR A 1 209 ? 15.894 3.690 0.358 1.00 89.81 209 TYR A O 1
ATOM 1671 N N . TYR A 1 210 ? 13.737 3.786 -0.290 1.00 90.19 210 TYR A N 1
ATOM 1672 C CA . TYR A 1 210 ? 13.919 5.008 -1.063 1.00 90.19 210 TYR A CA 1
ATOM 1673 C C . TYR A 1 210 ? 13.837 6.222 -0.128 1.00 90.19 210 TYR A C 1
ATOM 1675 O O . TYR A 1 210 ? 13.144 6.205 0.887 1.00 90.19 210 TYR A O 1
ATOM 1683 N N . ASP A 1 211 ? 14.520 7.309 -0.476 1.00 77.25 211 ASP A N 1
ATOM 1684 C CA . ASP A 1 211 ? 14.248 8.614 0.136 1.00 77.25 211 ASP A CA 1
ATOM 1685 C C . ASP A 1 211 ? 12.956 9.161 -0.484 1.00 77.25 211 ASP A C 1
ATOM 1687 O O . ASP A 1 211 ? 12.984 9.770 -1.555 1.00 77.25 211 ASP A O 1
ATOM 1691 N N . VAL A 1 212 ? 11.813 8.829 0.118 1.00 66.94 212 VAL A N 1
ATOM 1692 C CA . VAL A 1 212 ? 10.470 9.101 -0.423 1.00 66.94 212 VAL A CA 1
ATOM 1693 C C . VAL A 1 212 ? 9.515 9.604 0.653 1.00 66.94 212 VAL A C 1
ATOM 1695 O O . VAL A 1 212 ? 9.859 9.646 1.826 1.00 66.94 212 VAL A O 1
ATOM 1698 N N . PHE A 1 213 ? 8.315 9.993 0.209 1.00 61.53 213 PHE A N 1
ATOM 1699 C CA . PHE A 1 213 ? 7.201 10.657 0.896 1.00 61.53 213 PHE A CA 1
ATOM 1700 C C . PHE A 1 213 ? 6.997 10.372 2.397 1.00 61.53 213 PHE A C 1
ATOM 1702 O O . PHE A 1 213 ? 5.951 9.868 2.803 1.00 61.53 213 PHE A O 1
ATOM 1709 N N . ASP A 1 214 ? 7.902 10.840 3.251 1.00 63.66 214 ASP A N 1
ATOM 1710 C CA . ASP A 1 214 ? 7.587 11.169 4.642 1.00 63.66 214 ASP A CA 1
ATOM 1711 C C . ASP A 1 214 ? 7.001 12.587 4.718 1.00 63.66 214 ASP A C 1
ATOM 1713 O O . ASP A 1 214 ? 7.428 13.466 5.468 1.00 63.66 214 ASP A O 1
ATOM 1717 N N . THR A 1 215 ? 6.043 12.865 3.833 1.00 72.88 215 THR A N 1
ATOM 1718 C CA . THR A 1 215 ? 5.389 14.165 3.787 1.00 72.88 215 THR A CA 1
ATOM 1719 C C . THR A 1 215 ? 4.350 14.213 4.887 1.00 72.88 215 THR A C 1
ATOM 1721 O O . THR A 1 215 ? 3.255 13.643 4.783 1.00 72.88 215 THR A O 1
ATOM 1724 N N . ARG A 1 216 ? 4.708 14.908 5.961 1.00 82.31 216 ARG A N 1
ATOM 1725 C CA . ARG A 1 216 ? 3.794 15.185 7.056 1.00 82.31 216 ARG A CA 1
ATOM 1726 C C . ARG A 1 216 ? 2.612 16.018 6.567 1.00 82.31 216 ARG A C 1
ATOM 1728 O O . ARG A 1 216 ? 2.737 16.861 5.680 1.00 82.31 216 ARG A O 1
ATOM 1735 N N . ALA A 1 217 ? 1.449 15.784 7.163 1.00 83.81 217 ALA A N 1
ATOM 1736 C CA . ALA A 1 217 ? 0.229 16.530 6.870 1.00 83.81 217 ALA A CA 1
ATOM 1737 C C . ALA A 1 217 ? 0.313 18.011 7.281 1.00 83.81 217 ALA A C 1
ATOM 1739 O O . ALA A 1 217 ? -0.537 18.786 6.873 1.00 83.81 217 ALA A O 1
ATOM 1740 N N . ASP A 1 218 ? 1.312 18.397 8.081 1.00 81.19 218 ASP A N 1
ATOM 1741 C CA . ASP A 1 218 ? 1.548 19.770 8.541 1.00 81.19 218 ASP A CA 1
ATOM 1742 C C . ASP A 1 218 ? 2.538 20.560 7.660 1.00 81.19 218 ASP A C 1
ATOM 1744 O O . ASP A 1 218 ? 2.831 21.720 7.954 1.00 81.19 218 ASP A O 1
ATOM 1748 N N . TYR A 1 219 ? 3.061 19.961 6.584 1.00 81.88 219 TYR A N 1
ATOM 1749 C CA . TYR A 1 219 ? 3.936 20.660 5.639 1.00 81.88 219 TYR A CA 1
ATOM 1750 C C . TYR A 1 219 ? 3.147 21.603 4.716 1.00 81.88 219 TYR A C 1
ATOM 1752 O O . TYR A 1 219 ? 1.976 21.353 4.453 1.00 81.88 219 TYR A O 1
ATOM 1760 N N . PRO A 1 220 ? 3.757 22.694 4.208 1.00 81.75 220 PRO A N 1
ATOM 1761 C CA . PRO A 1 220 ? 3.130 23.536 3.192 1.00 81.75 220 PRO A CA 1
ATOM 1762 C C . PRO A 1 220 ? 2.901 22.776 1.883 1.00 81.75 220 PRO A C 1
ATOM 1764 O O . PRO A 1 220 ? 3.736 21.969 1.465 1.00 81.75 220 PRO A O 1
ATOM 1767 N N . VAL A 1 221 ? 1.813 23.084 1.180 1.00 78.88 221 VAL A N 1
ATOM 1768 C CA . VAL A 1 221 ? 1.462 22.390 -0.065 1.00 78.88 221 VAL A CA 1
ATOM 1769 C C . VAL A 1 221 ? 2.519 22.569 -1.157 1.00 78.88 221 VAL A C 1
ATOM 1771 O O . VAL A 1 221 ? 2.855 21.609 -1.857 1.00 78.88 221 VAL A O 1
ATOM 1774 N N . GLU A 1 222 ? 3.130 23.751 -1.237 1.00 74.69 222 GLU A N 1
ATOM 1775 C CA . GLU A 1 222 ? 4.183 24.075 -2.201 1.00 74.69 222 GLU A CA 1
ATOM 1776 C C . GLU A 1 222 ? 5.413 23.184 -2.010 1.00 74.69 222 GLU A C 1
ATOM 1778 O O . GLU A 1 222 ? 6.070 22.816 -2.986 1.00 74.69 222 GLU A O 1
ATOM 1783 N N . TYR A 1 223 ? 5.690 22.789 -0.760 1.00 75.88 223 TYR A N 1
ATOM 1784 C CA . TYR A 1 223 ? 6.742 21.833 -0.440 1.00 75.88 223 TYR A CA 1
ATOM 1785 C C . TYR A 1 223 ? 6.412 20.474 -1.063 1.00 75.88 223 TYR A C 1
ATOM 1787 O O . TYR A 1 223 ? 7.209 19.921 -1.810 1.00 75.88 223 TYR A O 1
ATOM 1795 N N . THR A 1 224 ? 5.198 19.962 -0.863 1.00 72.94 224 THR A N 1
ATOM 1796 C CA . THR A 1 224 ? 4.844 18.608 -1.319 1.00 72.94 224 THR A CA 1
ATOM 1797 C C . THR A 1 224 ? 4.850 18.430 -2.840 1.00 72.94 224 THR A C 1
ATOM 1799 O O . THR A 1 224 ? 5.273 17.381 -3.326 1.00 72.94 224 THR A O 1
ATOM 1802 N N . CYS A 1 225 ? 4.425 19.438 -3.608 1.00 70.94 225 CYS A N 1
ATOM 1803 C CA . CYS A 1 225 ? 4.390 19.359 -5.071 1.00 70.94 225 CYS A CA 1
ATOM 1804 C C . CYS A 1 225 ? 5.780 19.453 -5.709 1.00 70.94 225 CYS A C 1
ATOM 1806 O O . CYS A 1 225 ? 6.055 18.724 -6.663 1.00 70.94 225 CYS A O 1
ATOM 1808 N N . GLY A 1 226 ? 6.651 20.328 -5.191 1.00 73.62 226 GLY A N 1
ATOM 1809 C CA . GLY A 1 226 ? 8.040 20.428 -5.651 1.00 73.62 226 GLY A CA 1
ATOM 1810 C C . GLY A 1 226 ? 8.857 19.180 -5.309 1.00 73.62 226 GLY A C 1
ATOM 1811 O O . GLY A 1 226 ? 9.685 18.731 -6.102 1.00 73.62 226 GLY A O 1
ATOM 1812 N N . GLU A 1 227 ? 8.567 18.570 -4.161 1.00 77.69 227 GLU A N 1
ATOM 1813 C CA . GLU A 1 227 ? 9.251 17.371 -3.693 1.00 77.69 227 GLU A CA 1
ATOM 1814 C C . GLU A 1 227 ? 8.932 16.122 -4.525 1.00 77.69 227 GLU A C 1
ATOM 1816 O O . GLU A 1 227 ? 9.816 15.293 -4.712 1.00 77.69 227 GLU A O 1
ATOM 1821 N N . LEU A 1 228 ? 7.732 15.998 -5.107 1.00 82.25 228 LEU A N 1
ATOM 1822 C CA . LEU A 1 228 ? 7.354 14.844 -5.940 1.00 82.25 228 LEU A CA 1
ATOM 1823 C C . LEU A 1 228 ? 8.341 14.590 -7.095 1.00 82.25 228 LEU A C 1
ATOM 1825 O O . LEU A 1 228 ? 8.814 13.466 -7.271 1.00 82.25 228 LEU A O 1
ATOM 1829 N N . SER A 1 229 ? 8.681 15.629 -7.863 1.00 82.31 229 SER A N 1
ATOM 1830 C CA . SER A 1 229 ? 9.647 15.512 -8.966 1.00 82.31 229 SER A CA 1
ATOM 1831 C C . SER A 1 229 ? 11.038 15.144 -8.451 1.00 82.31 229 SER A C 1
ATOM 1833 O O . SER A 1 229 ? 11.689 14.258 -9.001 1.00 82.31 229 SER A O 1
ATOM 1835 N N . ARG A 1 230 ? 11.456 15.760 -7.338 1.00 86.38 230 ARG A N 1
ATOM 1836 C CA . ARG A 1 230 ? 12.741 15.481 -6.689 1.00 86.38 230 ARG A CA 1
ATOM 1837 C C . ARG A 1 230 ? 12.826 14.038 -6.188 1.00 86.38 230 ARG A C 1
ATOM 1839 O O . ARG A 1 230 ? 13.863 13.397 -6.326 1.00 86.38 230 ARG A O 1
ATOM 1846 N N . TYR A 1 231 ? 11.747 13.510 -5.615 1.00 88.62 231 TYR A N 1
ATOM 1847 C CA . TYR A 1 231 ? 11.658 12.113 -5.195 1.00 88.62 231 TYR A CA 1
ATOM 1848 C C . TYR A 1 231 ? 11.740 11.164 -6.390 1.00 88.62 231 TYR A C 1
ATOM 1850 O O . TYR A 1 231 ? 12.444 10.160 -6.307 1.00 88.62 231 TYR A O 1
ATOM 1858 N N . LYS A 1 232 ? 11.092 11.498 -7.516 1.00 89.62 232 LYS A N 1
ATOM 1859 C CA . LYS A 1 232 ? 11.188 10.692 -8.741 1.00 89.62 232 LYS A CA 1
ATOM 1860 C C . LYS A 1 232 ? 12.631 10.598 -9.230 1.00 89.62 232 LYS A C 1
ATOM 1862 O O . LYS A 1 232 ? 13.120 9.497 -9.469 1.00 89.62 232 LYS A O 1
ATOM 1867 N N . GLU A 1 233 ? 13.306 11.737 -9.349 1.00 90.81 233 GLU A N 1
ATOM 1868 C CA . GLU A 1 233 ? 14.700 11.807 -9.798 1.00 90.81 233 GLU A CA 1
ATOM 1869 C C . GLU A 1 233 ? 15.626 11.009 -8.874 1.00 90.81 233 GLU A C 1
ATOM 1871 O O . GLU A 1 233 ? 16.374 10.155 -9.350 1.00 90.81 233 GLU A O 1
ATOM 1876 N N . ARG A 1 234 ? 15.508 11.199 -7.553 1.00 92.75 234 ARG A N 1
ATOM 1877 C CA . ARG A 1 234 ? 16.330 10.482 -6.565 1.00 92.75 234 ARG A CA 1
ATOM 1878 C C . ARG A 1 234 ? 16.085 8.978 -6.555 1.00 92.75 234 ARG A C 1
ATOM 1880 O O . ARG A 1 234 ? 17.043 8.218 -6.451 1.00 92.75 234 ARG A O 1
ATOM 1887 N N . ALA A 1 235 ? 14.837 8.532 -6.700 1.00 93.69 235 ALA A N 1
ATOM 1888 C CA . ALA A 1 235 ? 14.531 7.104 -6.762 1.00 93.69 235 ALA A CA 1
ATOM 1889 C C . ALA A 1 235 ? 15.128 6.444 -8.019 1.00 93.69 235 ALA A C 1
ATOM 1891 O O . ALA A 1 235 ? 15.668 5.339 -7.939 1.00 93.69 235 ALA A O 1
ATOM 1892 N N . ILE A 1 236 ? 15.093 7.138 -9.164 1.00 94.69 236 ILE A N 1
ATOM 1893 C CA . ILE A 1 236 ? 15.740 6.681 -10.404 1.00 94.69 236 ILE A CA 1
ATOM 1894 C C . ILE A 1 236 ? 17.261 6.617 -10.224 1.00 94.69 236 ILE A C 1
ATOM 1896 O O . ILE A 1 236 ? 17.873 5.600 -10.557 1.00 94.69 236 ILE A O 1
ATOM 1900 N N . GLU A 1 237 ? 17.876 7.666 -9.674 1.00 94.88 237 GLU A N 1
ATOM 1901 C CA . GLU A 1 237 ? 19.320 7.708 -9.404 1.00 94.88 237 GLU A CA 1
ATOM 1902 C C . GLU A 1 237 ? 19.755 6.568 -8.477 1.00 94.88 237 GLU A C 1
ATOM 1904 O O . GLU A 1 237 ? 20.700 5.838 -8.783 1.00 94.88 237 GLU A O 1
ATOM 1909 N N . GLN A 1 238 ? 19.002 6.343 -7.399 1.00 95.12 238 GLN A N 1
ATOM 1910 C CA . GLN A 1 238 ? 19.238 5.243 -6.472 1.00 95.12 238 GLN A CA 1
ATOM 1911 C C . GLN A 1 238 ? 19.148 3.884 -7.177 1.00 95.12 238 GLN A C 1
ATOM 1913 O O . GLN A 1 238 ? 20.013 3.033 -6.968 1.00 95.12 238 GLN A O 1
ATOM 1918 N N . ASN A 1 239 ? 18.162 3.673 -8.055 1.00 95.69 239 ASN A N 1
ATOM 1919 C CA . ASN A 1 239 ? 18.049 2.436 -8.834 1.00 95.69 239 ASN A CA 1
ATOM 1920 C C . ASN A 1 239 ? 19.235 2.244 -9.793 1.00 95.69 239 ASN A C 1
ATOM 1922 O O . ASN A 1 239 ? 19.762 1.133 -9.903 1.00 95.69 239 ASN A O 1
ATOM 1926 N N . ILE A 1 240 ? 19.698 3.312 -10.450 1.00 94.88 240 ILE A N 1
ATOM 1927 C CA . ILE A 1 240 ? 20.895 3.286 -11.304 1.00 94.88 240 ILE A CA 1
ATOM 1928 C C . ILE A 1 240 ? 22.134 2.899 -10.485 1.00 94.88 240 ILE A C 1
ATOM 1930 O O . ILE A 1 240 ? 22.937 2.071 -10.928 1.00 94.88 240 ILE A O 1
ATOM 1934 N N . ASP A 1 241 ? 22.295 3.458 -9.288 1.00 94.44 241 ASP A N 1
ATOM 1935 C CA . ASP A 1 241 ? 23.444 3.180 -8.427 1.00 94.44 241 ASP A CA 1
ATOM 1936 C C . ASP A 1 241 ? 23.419 1.766 -7.841 1.00 94.44 241 ASP A C 1
ATOM 1938 O O . ASP A 1 241 ? 24.431 1.056 -7.906 1.00 94.44 241 ASP A O 1
ATOM 1942 N N . LEU A 1 242 ? 22.258 1.298 -7.374 1.00 93.75 242 LEU A N 1
ATOM 1943 C CA . LEU A 1 242 ? 22.068 -0.092 -6.950 1.00 93.75 242 LEU A CA 1
ATOM 1944 C C . LEU A 1 242 ? 22.412 -1.066 -8.086 1.00 93.75 242 LEU A C 1
ATOM 1946 O O . LEU A 1 242 ? 23.095 -2.069 -7.860 1.00 93.75 242 LEU A O 1
ATOM 1950 N N . ARG A 1 243 ? 22.022 -0.752 -9.328 1.00 93.62 243 ARG A N 1
ATOM 1951 C CA . ARG A 1 243 ? 22.315 -1.583 -10.506 1.00 93.62 243 ARG A CA 1
ATOM 1952 C C . ARG A 1 243 ? 23.815 -1.708 -10.783 1.00 93.62 243 ARG A C 1
ATOM 1954 O O . ARG A 1 243 ? 24.271 -2.803 -11.109 1.00 93.62 243 ARG A O 1
ATOM 1961 N N . LYS A 1 244 ? 24.607 -0.639 -10.621 1.00 92.81 244 LYS A N 1
ATOM 1962 C CA . LYS A 1 244 ? 26.080 -0.684 -10.796 1.00 92.81 244 LYS A CA 1
ATOM 1963 C C . LYS A 1 244 ? 26.735 -1.677 -9.823 1.00 92.81 244 LYS A C 1
ATOM 1965 O O . LYS A 1 244 ? 27.661 -2.417 -10.184 1.00 92.81 244 LYS A O 1
ATOM 1970 N N . GLY A 1 245 ? 26.245 -1.701 -8.583 1.00 89.88 245 GLY A N 1
ATOM 1971 C CA . GLY A 1 245 ? 26.719 -2.593 -7.522 1.00 89.88 245 GLY A CA 1
ATOM 1972 C C . GLY A 1 245 ? 26.171 -4.020 -7.598 1.00 89.88 245 GLY A C 1
ATOM 1973 O O . GLY A 1 245 ? 26.771 -4.929 -7.027 1.00 89.88 245 GLY A O 1
ATOM 1974 N N . TYR A 1 246 ? 25.074 -4.241 -8.325 1.00 92.75 246 TYR A N 1
ATOM 1975 C CA . TYR A 1 246 ? 24.343 -5.504 -8.305 1.00 92.75 246 TYR A CA 1
ATOM 1976 C C . TYR A 1 246 ? 25.148 -6.688 -8.848 1.00 92.75 246 TYR A C 1
ATOM 1978 O O . TYR A 1 246 ? 25.837 -6.598 -9.870 1.00 92.75 246 TYR A O 1
ATOM 1986 N N . ARG A 1 247 ? 25.037 -7.835 -8.173 1.00 92.44 247 ARG A N 1
ATOM 1987 C CA . ARG A 1 247 ? 25.655 -9.105 -8.574 1.00 92.44 247 ARG A CA 1
ATOM 1988 C C . ARG A 1 247 ? 24.637 -10.231 -8.417 1.00 92.44 247 ARG A C 1
ATOM 1990 O O . ARG A 1 247 ? 24.323 -10.624 -7.300 1.00 92.44 247 ARG A O 1
ATOM 1997 N N . SER A 1 248 ? 24.149 -10.785 -9.527 1.00 89.19 248 SER A N 1
ATOM 1998 C CA . SER A 1 248 ? 23.047 -11.764 -9.519 1.00 89.19 248 SER A CA 1
ATOM 1999 C C . SER A 1 248 ? 23.321 -13.000 -8.651 1.00 89.19 248 SER A C 1
ATOM 2001 O O . SER A 1 248 ? 22.426 -13.467 -7.949 1.00 89.19 248 SER A O 1
ATOM 2003 N N . TRP A 1 249 ? 24.560 -13.503 -8.619 1.00 89.75 249 TRP A N 1
ATOM 2004 C CA . TRP A 1 249 ? 24.945 -14.664 -7.802 1.00 89.75 249 TRP A CA 1
ATOM 2005 C C . TRP A 1 249 ? 24.740 -14.447 -6.294 1.00 89.75 249 TRP A C 1
ATOM 2007 O O . TRP A 1 249 ? 24.451 -15.406 -5.584 1.00 89.75 249 TRP A O 1
ATOM 2017 N N . ALA A 1 250 ? 24.824 -13.206 -5.804 1.00 88.75 250 ALA A N 1
ATOM 2018 C CA . ALA A 1 250 ? 24.582 -12.881 -4.397 1.00 88.75 250 ALA A CA 1
ATOM 2019 C C . ALA A 1 250 ? 23.084 -12.900 -4.034 1.00 88.75 250 ALA A C 1
ATOM 2021 O O . ALA A 1 250 ? 22.728 -12.893 -2.859 1.00 88.75 250 ALA A O 1
ATOM 2022 N N . HIS A 1 251 ? 22.204 -12.952 -5.039 1.00 85.69 251 HIS A N 1
ATOM 2023 C CA . HIS A 1 251 ? 20.754 -12.813 -4.889 1.00 85.69 251 HIS A CA 1
ATOM 2024 C C . HIS A 1 251 ? 19.973 -13.983 -5.510 1.00 85.69 251 HIS A C 1
ATOM 2026 O O . HIS A 1 251 ? 18.804 -13.847 -5.885 1.00 85.69 251 HIS A O 1
ATOM 2032 N N . GLY A 1 252 ? 20.611 -15.154 -5.613 1.00 87.31 252 GLY A N 1
ATOM 2033 C CA . GLY A 1 252 ? 19.991 -16.365 -6.158 1.00 87.31 252 GLY A CA 1
ATOM 2034 C C . GLY A 1 252 ? 19.815 -16.329 -7.678 1.00 87.31 252 GLY A C 1
ATOM 2035 O O . GLY A 1 252 ? 18.840 -16.869 -8.185 1.00 87.31 252 GLY A O 1
ATOM 2036 N N . PHE A 1 253 ? 20.736 -15.672 -8.390 1.00 88.38 253 PHE A N 1
ATOM 2037 C CA . PHE A 1 253 ? 20.783 -15.561 -9.856 1.00 88.38 253 PHE A CA 1
ATOM 2038 C C . PHE A 1 253 ? 19.584 -14.853 -10.507 1.00 88.38 253 PHE A C 1
ATOM 2040 O O . PHE A 1 253 ? 19.348 -15.007 -11.704 1.00 88.38 253 PHE A O 1
ATOM 2047 N N . LYS A 1 254 ? 18.852 -14.030 -9.749 1.00 89.62 254 LYS A N 1
ATOM 2048 C CA . LYS A 1 254 ? 17.784 -13.182 -10.296 1.00 89.62 254 LYS A CA 1
ATOM 2049 C C . LYS A 1 254 ? 18.353 -12.053 -11.167 1.00 89.62 254 LYS A C 1
ATOM 2051 O O . LYS A 1 254 ? 19.521 -11.678 -11.030 1.00 89.62 254 LYS A O 1
ATOM 2056 N N . SER A 1 255 ? 17.524 -11.507 -12.060 1.00 91.12 255 SER A N 1
ATOM 2057 C CA . SER A 1 255 ? 17.830 -10.217 -12.687 1.00 91.12 255 SER A CA 1
ATOM 2058 C C . SER A 1 255 ? 17.746 -9.099 -11.644 1.00 91.12 255 SER A C 1
ATOM 2060 O O . SER A 1 255 ? 17.139 -9.273 -10.582 1.00 91.12 255 SER A O 1
ATOM 2062 N N . PHE A 1 256 ? 18.346 -7.946 -11.944 1.00 93.00 256 PHE A N 1
ATOM 2063 C CA . PHE A 1 256 ? 18.280 -6.787 -11.054 1.00 93.00 256 PHE A CA 1
ATOM 2064 C C . PHE A 1 256 ? 16.832 -6.360 -10.795 1.00 93.00 256 PHE A C 1
ATOM 2066 O O . PHE A 1 256 ? 16.462 -6.128 -9.653 1.00 93.00 256 PHE A O 1
ATOM 2073 N N . GLU A 1 257 ? 16.007 -6.321 -11.839 1.00 93.81 257 GLU A N 1
ATOM 2074 C CA . GLU A 1 257 ? 14.597 -5.926 -11.788 1.00 93.81 257 GLU A CA 1
ATOM 2075 C C . GLU A 1 257 ? 13.790 -6.859 -10.881 1.00 93.81 257 GLU A C 1
ATOM 2077 O O . GLU A 1 257 ? 13.033 -6.409 -10.023 1.00 93.81 257 GLU A O 1
ATOM 2082 N N . MET A 1 258 ? 14.011 -8.169 -11.018 1.00 92.56 258 MET A N 1
ATOM 2083 C CA . MET A 1 258 ? 13.349 -9.170 -10.186 1.00 92.56 258 MET A CA 1
ATOM 2084 C C . MET A 1 258 ? 13.800 -9.099 -8.730 1.00 92.56 258 MET A C 1
ATOM 2086 O O . MET A 1 258 ? 12.991 -9.349 -7.846 1.00 92.56 258 MET A O 1
ATOM 2090 N N . TRP A 1 259 ? 15.071 -8.777 -8.469 1.00 94.19 259 TRP A N 1
ATOM 2091 C CA . TRP A 1 259 ? 15.558 -8.521 -7.113 1.00 94.19 259 TRP A CA 1
ATOM 2092 C C . TRP A 1 259 ? 14.963 -7.237 -6.526 1.00 94.19 259 TRP A C 1
ATOM 2094 O O . TRP A 1 259 ? 14.523 -7.247 -5.380 1.00 94.19 259 TRP A O 1
ATOM 2104 N N . LEU A 1 260 ? 14.897 -6.164 -7.317 1.00 95.00 260 LEU A N 1
ATOM 2105 C CA . LEU A 1 260 ? 14.326 -4.883 -6.906 1.00 95.00 260 LEU A CA 1
ATOM 2106 C C . LEU A 1 260 ? 12.865 -5.053 -6.475 1.00 95.00 260 LEU A C 1
ATOM 2108 O O . LEU A 1 260 ? 12.479 -4.576 -5.412 1.00 95.00 260 LEU A O 1
ATOM 2112 N N . ALA A 1 261 ? 12.089 -5.826 -7.240 1.00 96.12 261 ALA A N 1
ATOM 2113 C CA . ALA A 1 261 ? 10.695 -6.137 -6.935 1.00 96.12 261 ALA A CA 1
ATOM 2114 C C . ALA A 1 261 ? 10.494 -7.077 -5.725 1.00 96.12 261 ALA A C 1
ATOM 2116 O O . ALA A 1 261 ? 9.353 -7.328 -5.339 1.00 96.12 261 ALA A O 1
ATOM 2117 N N . GLN A 1 262 ? 11.570 -7.586 -5.106 1.00 95.19 262 GLN A N 1
ATOM 2118 C CA . GLN A 1 262 ? 11.494 -8.247 -3.794 1.00 95.19 262 GLN A CA 1
ATOM 2119 C C . GLN A 1 262 ? 11.484 -7.242 -2.634 1.00 95.19 262 GLN A C 1
ATOM 2121 O O . GLN A 1 262 ? 11.234 -7.646 -1.501 1.00 95.19 262 GLN A O 1
ATOM 2126 N N . SER A 1 263 ? 11.772 -5.961 -2.891 1.00 95.69 263 SER A N 1
ATOM 2127 C CA . SER A 1 263 ? 11.672 -4.902 -1.888 1.00 95.69 263 SER A CA 1
ATOM 2128 C C . SER A 1 263 ? 10.239 -4.385 -1.794 1.00 95.69 263 SER A C 1
ATOM 2130 O O . SER A 1 263 ? 9.614 -4.128 -2.825 1.00 95.69 263 SER A O 1
ATOM 2132 N N . ALA A 1 264 ? 9.715 -4.202 -0.583 1.00 96.06 264 ALA A N 1
ATOM 2133 C CA . ALA A 1 264 ? 8.377 -3.642 -0.375 1.00 96.06 264 ALA A CA 1
ATOM 2134 C C . ALA A 1 264 ? 8.259 -2.224 -0.957 1.00 96.06 264 ALA A C 1
ATOM 2136 O O . ALA A 1 264 ? 7.308 -1.905 -1.677 1.00 96.06 264 ALA A O 1
ATOM 2137 N N . ASP A 1 265 ? 9.306 -1.427 -0.751 1.00 94.25 265 ASP A N 1
ATOM 2138 C CA . ASP A 1 265 ? 9.427 -0.050 -1.223 1.00 94.25 265 ASP A CA 1
ATOM 2139 C C . ASP A 1 265 ? 9.341 0.092 -2.748 1.00 94.25 265 ASP A C 1
ATOM 2141 O O . ASP A 1 265 ? 8.861 1.108 -3.243 1.00 94.25 265 ASP A O 1
ATOM 2145 N N . PHE A 1 266 ? 9.742 -0.924 -3.523 1.00 97.06 266 PHE A N 1
ATOM 2146 C CA . PHE A 1 266 ? 9.577 -0.898 -4.981 1.00 97.06 266 PHE A CA 1
ATOM 2147 C C . PHE A 1 266 ? 8.107 -0.691 -5.370 1.00 97.06 266 PHE A C 1
ATOM 2149 O O . PHE A 1 266 ? 7.801 0.156 -6.209 1.00 97.06 266 PHE A O 1
ATOM 2156 N N . TRP A 1 267 ? 7.196 -1.433 -4.740 1.00 97.94 267 TRP A N 1
ATOM 2157 C CA . TRP A 1 267 ? 5.783 -1.457 -5.111 1.00 97.94 267 TRP A CA 1
ATOM 2158 C C . TRP A 1 267 ? 5.068 -0.161 -4.754 1.00 97.94 267 TRP A C 1
ATOM 2160 O O . TRP A 1 267 ? 4.291 0.359 -5.559 1.00 97.94 267 TRP A O 1
ATOM 2170 N N . SER A 1 268 ? 5.329 0.360 -3.559 1.00 95.25 268 SER A N 1
ATOM 2171 C CA . SER A 1 268 ? 4.683 1.564 -3.050 1.00 95.25 268 SER A CA 1
ATOM 2172 C C . SER A 1 268 ? 5.223 2.837 -3.700 1.00 95.25 268 SER A C 1
ATOM 2174 O O . SER A 1 268 ? 4.449 3.723 -4.077 1.00 95.25 268 SER A O 1
ATOM 2176 N N . VAL A 1 269 ? 6.537 2.913 -3.912 1.00 94.81 269 VAL A N 1
ATOM 2177 C CA . VAL A 1 269 ? 7.182 4.083 -4.513 1.00 94.81 269 VAL A CA 1
ATOM 2178 C C . VAL A 1 269 ? 6.917 4.154 -6.001 1.00 94.81 269 VAL A C 1
ATOM 2180 O O . VAL A 1 269 ? 6.571 5.230 -6.491 1.00 94.81 269 VAL A O 1
ATOM 2183 N N . TYR A 1 270 ? 7.018 3.034 -6.724 1.00 96.19 270 TYR A N 1
ATOM 2184 C CA . TYR A 1 270 ? 6.778 3.050 -8.163 1.00 96.19 270 TYR A CA 1
ATOM 2185 C C . TYR A 1 270 ? 5.379 3.582 -8.479 1.00 96.19 270 TYR A C 1
ATOM 2187 O O . TYR A 1 270 ? 5.270 4.521 -9.268 1.00 96.19 270 TYR A O 1
ATOM 2195 N N . VAL A 1 271 ? 4.333 3.061 -7.820 1.00 94.94 271 VAL A N 1
ATOM 2196 C CA . VAL A 1 271 ? 2.953 3.526 -8.032 1.00 94.94 271 VAL A CA 1
ATOM 2197 C C . VAL A 1 271 ? 2.759 4.964 -7.543 1.00 94.94 271 VAL A C 1
ATOM 2199 O O . VAL A 1 271 ? 2.147 5.768 -8.247 1.00 94.94 271 VAL A O 1
ATOM 2202 N N . GLY A 1 272 ? 3.338 5.317 -6.387 1.00 92.50 272 GLY A N 1
ATOM 2203 C CA . GLY A 1 272 ? 3.285 6.659 -5.801 1.00 92.50 272 GLY A CA 1
ATOM 2204 C C . GLY A 1 272 ? 3.830 7.748 -6.726 1.00 92.50 272 GLY A C 1
ATOM 2205 O O . GLY A 1 272 ? 3.236 8.816 -6.858 1.00 92.50 272 GLY A O 1
ATOM 2206 N N . LEU A 1 273 ? 4.928 7.458 -7.425 1.00 91.25 273 LEU A N 1
ATOM 2207 C CA . LEU A 1 273 ? 5.584 8.382 -8.354 1.00 91.25 273 LEU A CA 1
ATOM 2208 C C . LEU A 1 273 ? 4.868 8.531 -9.705 1.00 91.25 273 LEU A C 1
ATOM 2210 O O . LEU A 1 273 ? 5.298 9.342 -10.527 1.00 91.25 273 LEU A O 1
ATOM 2214 N N . GLN A 1 274 ? 3.789 7.780 -9.958 1.00 90.06 274 GLN A N 1
ATOM 2215 C CA . GLN A 1 274 ? 2.960 7.966 -11.159 1.00 90.06 274 GLN A CA 1
ATOM 2216 C C . GLN A 1 274 ? 1.868 9.027 -10.971 1.00 90.06 274 GLN A C 1
ATOM 2218 O O . GLN A 1 274 ? 1.169 9.364 -11.931 1.00 90.06 274 GLN A O 1
ATOM 2223 N N . THR A 1 275 ? 1.710 9.541 -9.751 1.00 89.31 275 THR A N 1
ATOM 2224 C CA . THR A 1 275 ? 0.821 10.656 -9.412 1.00 89.31 275 THR A CA 1
ATOM 2225 C C . THR A 1 275 ? 1.288 11.943 -10.091 1.00 89.31 275 THR A C 1
ATOM 2227 O O . THR A 1 275 ? 2.483 12.199 -10.223 1.00 89.31 275 THR A O 1
ATOM 2230 N N . SER A 1 276 ? 0.347 12.776 -10.538 1.00 88.69 276 SER A N 1
ATOM 2231 C CA . SER A 1 276 ? 0.678 14.117 -11.050 1.00 88.69 276 SER A CA 1
ATOM 2232 C C . SER A 1 276 ? 0.868 15.126 -9.912 1.00 88.69 276 SER A C 1
ATOM 2234 O O . SER A 1 276 ? 0.276 14.963 -8.848 1.00 88.69 276 SER A O 1
ATOM 2236 N N . SER A 1 277 ? 1.607 16.221 -10.128 1.00 86.12 277 SER A N 1
ATOM 2237 C CA . SER A 1 277 ? 1.749 17.275 -9.105 1.00 86.12 277 SER A CA 1
ATOM 2238 C C . SER A 1 277 ? 0.397 17.821 -8.634 1.00 86.12 277 SER A C 1
ATOM 2240 O O . SER A 1 277 ? 0.212 18.019 -7.442 1.00 86.12 277 SER A O 1
ATOM 2242 N N . GLN A 1 278 ? -0.572 17.979 -9.543 1.00 87.00 278 GLN A N 1
ATOM 2243 C CA . GLN A 1 278 ? -1.926 18.428 -9.203 1.00 87.00 278 GLN A CA 1
ATOM 2244 C C . GLN A 1 278 ? -2.688 17.398 -8.351 1.00 87.00 278 GLN A C 1
ATOM 2246 O O . GLN A 1 278 ? -3.375 17.761 -7.403 1.00 87.00 278 GLN A O 1
ATOM 2251 N N . GLU A 1 279 ? -2.585 16.110 -8.683 1.00 88.81 279 GLU A N 1
ATOM 2252 C CA . GLU A 1 279 ? -3.211 15.034 -7.905 1.00 88.81 279 GLU A CA 1
ATOM 2253 C C . GLU A 1 279 ? -2.587 14.951 -6.502 1.00 88.81 279 GLU A C 1
ATOM 2255 O O . GLU A 1 279 ? -3.311 14.884 -5.511 1.00 88.81 279 GLU A O 1
ATOM 2260 N N . ASN A 1 280 ? -1.260 15.070 -6.400 1.00 88.25 280 ASN A N 1
ATOM 2261 C CA . ASN A 1 280 ? -0.543 15.126 -5.127 1.00 88.25 280 ASN A CA 1
ATOM 2262 C C . ASN A 1 280 ? -0.960 16.338 -4.276 1.00 88.25 280 ASN A C 1
ATOM 2264 O O . ASN A 1 280 ? -1.195 16.186 -3.080 1.00 88.25 280 ASN A O 1
ATOM 2268 N N . GLU A 1 281 ? -1.120 17.512 -4.895 1.00 87.56 281 GLU A N 1
ATOM 2269 C CA . GLU A 1 281 ? -1.623 18.728 -4.244 1.00 87.56 281 GLU A CA 1
ATOM 2270 C C . GLU A 1 281 ? -3.000 18.504 -3.610 1.00 87.56 281 GLU A C 1
ATOM 2272 O O . GLU A 1 281 ? -3.218 18.802 -2.436 1.00 87.56 281 GLU A O 1
ATOM 2277 N N . VAL A 1 282 ? -3.930 17.925 -4.378 1.00 87.69 282 VAL A N 1
ATOM 2278 C CA . VAL A 1 282 ? -5.290 17.627 -3.915 1.00 87.69 282 VAL A CA 1
ATOM 2279 C C . VAL A 1 282 ? -5.254 16.660 -2.735 1.00 87.69 282 VAL A C 1
ATOM 2281 O O . VAL A 1 282 ? -5.888 16.918 -1.712 1.00 87.69 282 VAL A O 1
ATOM 2284 N N . LEU A 1 283 ? -4.489 15.571 -2.840 1.00 89.44 283 LEU A N 1
ATOM 2285 C CA . LEU A 1 283 ? -4.363 14.577 -1.770 1.00 89.44 283 LEU A CA 1
ATOM 2286 C C . LEU A 1 283 ? -3.720 15.173 -0.510 1.00 89.44 283 LEU A C 1
ATOM 2288 O O . LEU A 1 283 ? -4.114 14.845 0.614 1.00 89.44 283 LEU A O 1
ATOM 2292 N N . HIS A 1 284 ? -2.764 16.083 -0.677 1.00 87.75 284 HIS A N 1
ATOM 2293 C CA . HIS A 1 284 ? -2.165 16.786 0.444 1.00 87.75 284 HIS A CA 1
ATOM 2294 C C . HIS A 1 284 ? -3.150 17.750 1.110 1.00 87.75 284 HIS A C 1
ATOM 2296 O O . HIS A 1 284 ? -3.303 17.689 2.326 1.00 87.75 284 HIS A O 1
ATOM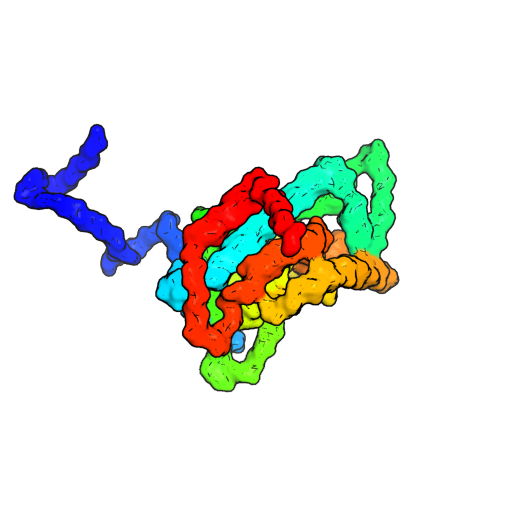 2302 N N . ASN A 1 285 ? -3.902 18.546 0.351 1.00 85.38 285 ASN A N 1
ATOM 2303 C CA . ASN A 1 285 ? -4.908 19.462 0.903 1.00 85.38 285 ASN A CA 1
ATOM 2304 C C . ASN A 1 285 ? -6.021 18.728 1.669 1.00 85.38 285 ASN A C 1
ATOM 2306 O O . ASN A 1 285 ? -6.459 19.192 2.718 1.00 85.38 285 ASN A O 1
ATOM 2310 N N . VAL A 1 286 ? -6.407 17.525 1.224 1.00 85.00 286 VAL A N 1
ATOM 2311 C CA . VAL A 1 286 ? -7.322 16.636 1.972 1.00 85.00 286 VAL A CA 1
ATOM 2312 C C . VAL A 1 286 ? -6.750 16.236 3.345 1.00 85.00 286 VAL A C 1
ATOM 2314 O O . VAL A 1 286 ? -7.494 15.859 4.252 1.00 85.00 286 VAL A O 1
ATOM 2317 N N . SER A 1 287 ? -5.430 16.340 3.514 1.00 81.62 287 SER A N 1
ATOM 2318 C CA . SER A 1 287 ? -4.716 16.055 4.758 1.00 81.62 287 SER A CA 1
ATOM 2319 C C . SER A 1 287 ? -4.547 17.280 5.661 1.00 81.62 287 SER A C 1
ATOM 2321 O O . SER A 1 287 ? -4.560 17.111 6.869 1.00 81.62 287 SER A O 1
ATOM 2323 N N . VAL A 1 288 ? -4.375 18.494 5.130 1.00 60.41 288 VAL A N 1
ATOM 2324 C CA . VAL A 1 288 ? -3.882 19.661 5.899 1.00 60.41 288 VAL A CA 1
ATOM 2325 C C . VAL A 1 288 ? -4.929 20.272 6.850 1.00 60.41 288 VAL A C 1
ATOM 2327 O O . VAL A 1 288 ? -4.576 20.770 7.915 1.00 60.41 288 VAL A O 1
ATOM 2330 N N . ASP A 1 289 ? -6.228 20.166 6.570 1.00 51.78 289 ASP A N 1
ATOM 2331 C CA . ASP A 1 289 ? -7.242 20.965 7.289 1.00 51.78 289 ASP A CA 1
ATOM 2332 C C . ASP A 1 289 ? -7.645 20.477 8.702 1.00 51.78 289 ASP A C 1
ATOM 2334 O O . ASP A 1 289 ? -8.547 21.058 9.319 1.00 51.78 289 ASP A O 1
ATOM 2338 N N . ARG A 1 290 ? -7.076 19.374 9.226 1.00 50.59 290 ARG A N 1
ATOM 2339 C CA . ARG A 1 290 ? -7.693 18.658 10.376 1.00 50.59 290 ARG A CA 1
ATOM 2340 C C . ARG A 1 290 ? -6.768 18.000 11.405 1.00 50.59 290 ARG A C 1
ATOM 2342 O O . ARG A 1 290 ? -7.277 17.310 12.288 1.00 50.59 290 ARG A O 1
ATOM 2349 N N . PHE A 1 291 ? -5.448 18.187 11.342 1.00 49.78 291 PHE A N 1
ATOM 2350 C CA . PHE A 1 291 ? -4.514 17.511 12.265 1.00 49.78 291 PHE A CA 1
ATOM 2351 C C . PHE A 1 291 ? -3.762 18.434 13.220 1.00 49.78 291 PHE A C 1
ATOM 2353 O O . PHE A 1 291 ? -2.774 17.994 13.815 1.00 49.78 291 PHE A O 1
ATOM 2360 N N . ASP A 1 292 ? -4.233 19.664 13.450 1.00 42.47 292 ASP A N 1
ATOM 2361 C CA . ASP A 1 292 ? -3.673 20.439 14.553 1.00 42.47 292 ASP A CA 1
ATOM 2362 C C . ASP A 1 292 ? -4.075 19.821 15.900 1.00 42.47 292 ASP A C 1
ATOM 2364 O O . ASP A 1 292 ? -5.109 20.111 16.493 1.00 42.47 292 ASP A O 1
ATOM 2368 N N . THR A 1 293 ? -3.203 18.949 16.397 1.00 41.50 293 THR A N 1
ATOM 2369 C CA . THR A 1 293 ? -3.238 18.399 17.758 1.00 41.50 293 THR A CA 1
ATOM 2370 C C . THR A 1 293 ? -3.120 19.466 18.858 1.00 41.50 293 THR A C 1
ATOM 2372 O O . THR A 1 293 ? -3.218 19.119 20.034 1.00 41.50 293 THR A O 1
ATOM 2375 N N . ARG A 1 294 ? -2.902 20.743 18.508 1.00 37.53 294 ARG A N 1
ATOM 2376 C CA . ARG A 1 294 ? -2.815 21.890 19.424 1.00 37.53 294 ARG A CA 1
ATOM 2377 C C . ARG A 1 294 ? -3.989 22.864 19.313 1.00 37.53 294 ARG A C 1
ATOM 2379 O O . ARG A 1 294 ? -4.079 23.747 20.164 1.00 37.53 294 ARG A O 1
ATOM 2386 N N . ALA A 1 295 ? -4.877 22.732 18.327 1.00 35.88 295 ALA A N 1
ATOM 2387 C CA . ALA A 1 295 ? -6.007 23.642 18.185 1.00 35.88 295 ALA A CA 1
ATOM 2388 C C . ALA A 1 295 ? -7.266 23.060 18.831 1.00 35.88 295 ALA A C 1
ATOM 2390 O O . ALA A 1 295 ? -7.917 22.171 18.289 1.00 35.88 295 ALA A O 1
ATOM 2391 N N . ASP A 1 296 ? -7.681 23.672 19.937 1.00 33.31 296 ASP A N 1
ATOM 2392 C CA . ASP A 1 296 ? -9.028 23.595 20.527 1.00 33.31 296 ASP A CA 1
ATOM 2393 C C . ASP A 1 296 ? -10.135 24.171 19.602 1.00 33.31 296 ASP A C 1
ATOM 2395 O O . ASP A 1 296 ? -11.218 24.555 20.047 1.00 33.31 296 ASP A O 1
ATOM 2399 N N . VAL A 1 297 ? -9.889 24.266 18.292 1.00 34.81 297 VAL A N 1
ATOM 2400 C CA . VAL A 1 297 ? -10.801 24.886 17.330 1.00 34.81 297 VAL A CA 1
ATOM 2401 C C . VAL A 1 297 ? -11.505 23.789 16.541 1.00 34.81 297 VAL A C 1
ATOM 2403 O O . VAL A 1 297 ? -10.941 23.170 15.641 1.00 34.81 297 VAL A O 1
ATOM 2406 N N . ARG A 1 298 ? -12.774 23.551 16.891 1.00 34.88 298 ARG A N 1
ATOM 2407 C CA . ARG A 1 298 ? -13.714 22.791 16.057 1.00 34.88 298 ARG A CA 1
ATOM 2408 C C . ARG A 1 298 ? -13.789 23.453 14.683 1.00 34.88 298 ARG A C 1
ATOM 2410 O O . ARG A 1 298 ? -14.231 24.592 14.581 1.00 34.88 298 ARG A O 1
ATOM 2417 N N . ASN A 1 299 ? -13.355 22.747 13.645 1.00 40.03 299 ASN A N 1
ATOM 2418 C CA . ASN A 1 299 ? -13.533 23.192 12.270 1.00 40.03 299 ASN A CA 1
ATOM 2419 C C . ASN A 1 299 ? -14.867 22.618 11.750 1.00 40.03 299 ASN A C 1
ATOM 2421 O O . ASN A 1 299 ? -14.994 21.408 11.558 1.00 40.03 299 ASN A O 1
ATOM 2425 N N . ASP A 1 300 ? -15.868 23.487 11.588 1.00 36.78 300 ASP A N 1
ATOM 2426 C CA . ASP A 1 300 ? -17.304 23.186 11.417 1.00 36.78 300 ASP A CA 1
ATOM 2427 C C . ASP A 1 300 ? -17.721 22.669 10.017 1.00 36.78 300 ASP A C 1
ATOM 2429 O O . ASP A 1 300 ? -18.890 22.746 9.640 1.00 36.78 300 ASP A O 1
ATOM 2433 N N . PHE A 1 301 ? -16.809 22.099 9.223 1.00 41.38 301 PHE A N 1
ATOM 2434 C CA . PHE A 1 301 ? -17.199 21.483 7.947 1.00 41.38 301 PHE A CA 1
ATOM 2435 C C . PHE A 1 301 ? -17.791 20.091 8.169 1.00 41.38 301 PHE A C 1
ATOM 2437 O O . PHE A 1 301 ? -17.117 19.169 8.652 1.00 41.38 301 PHE A O 1
ATOM 2444 N N . SER A 1 302 ? -19.067 19.943 7.811 1.00 44.28 302 SER A N 1
ATOM 2445 C CA . SER A 1 302 ? -19.811 18.710 8.026 1.00 44.28 302 SER A CA 1
ATOM 2446 C C . SER A 1 302 ? -19.228 17.577 7.176 1.00 44.28 302 SER A C 1
ATOM 2448 O O . SER A 1 302 ? -18.763 17.779 6.057 1.00 44.28 302 SER A O 1
ATOM 2450 N N . PHE A 1 303 ? -19.267 16.350 7.694 1.00 42.00 303 PHE A N 1
ATOM 2451 C CA . PHE A 1 303 ? -18.876 15.132 6.971 1.00 42.00 303 PHE A CA 1
ATOM 2452 C C . PHE A 1 303 ? -19.502 15.032 5.560 1.00 42.00 303 PHE A C 1
ATOM 2454 O O . PHE A 1 303 ? -18.882 14.497 4.642 1.00 42.00 303 PHE A O 1
ATOM 2461 N N . ASN A 1 304 ? -20.694 15.608 5.372 1.00 40.53 304 ASN A N 1
ATOM 2462 C CA . ASN A 1 304 ? -21.423 15.608 4.106 1.00 40.53 304 ASN A CA 1
ATOM 2463 C C . ASN A 1 304 ? -20.788 16.516 3.040 1.00 40.53 304 ASN A C 1
ATOM 2465 O O . ASN A 1 304 ? -20.750 16.134 1.874 1.00 40.53 304 ASN A O 1
ATOM 2469 N N . ASP A 1 305 ? -20.209 17.655 3.428 1.00 46.00 305 ASP A N 1
ATOM 2470 C CA . ASP A 1 305 ? -19.554 18.575 2.484 1.00 46.00 305 ASP A CA 1
ATOM 2471 C C . ASP A 1 305 ? -18.290 17.948 1.859 1.00 46.00 305 ASP A C 1
ATOM 2473 O O . ASP A 1 305 ? -17.918 18.241 0.719 1.00 46.00 305 ASP A O 1
ATOM 2477 N N . HIS A 1 306 ? -17.653 17.018 2.579 1.00 49.69 306 HIS A N 1
ATOM 2478 C CA . HIS A 1 306 ? -16.482 16.275 2.103 1.00 49.69 306 HIS A CA 1
ATOM 2479 C C . HIS A 1 306 ? -16.837 15.123 1.164 1.00 49.69 306 HIS A C 1
ATOM 2481 O O . HIS A 1 306 ? -16.124 14.890 0.185 1.00 49.69 306 HIS A O 1
ATOM 2487 N N . LEU A 1 307 ? -17.956 14.436 1.410 1.00 44.78 307 LEU A N 1
ATOM 2488 C CA . LEU A 1 307 ? -18.484 13.438 0.477 1.00 44.78 307 LEU A CA 1
ATOM 2489 C C . LEU A 1 307 ? -18.808 14.068 -0.885 1.00 44.78 307 LEU A C 1
ATOM 2491 O O . LEU A 1 307 ? -18.518 13.467 -1.921 1.00 44.78 307 LEU A O 1
ATOM 2495 N N . ASP A 1 308 ? -19.311 15.303 -0.895 1.00 47.88 308 ASP A N 1
ATOM 2496 C CA . ASP A 1 308 ? -19.615 16.048 -2.120 1.00 47.88 308 ASP A CA 1
ATOM 2497 C C . ASP A 1 308 ? -18.363 16.424 -2.930 1.00 47.88 308 ASP A C 1
ATOM 2499 O O . ASP A 1 308 ? -18.374 16.354 -4.163 1.00 47.88 308 ASP A O 1
ATOM 2503 N N . GLN A 1 309 ? -17.256 16.793 -2.278 1.00 48.84 309 GLN A N 1
ATOM 2504 C CA . GLN A 1 309 ? -15.986 17.037 -2.977 1.00 48.84 309 GLN A CA 1
ATOM 2505 C C . GLN A 1 309 ? -15.401 15.748 -3.573 1.00 48.84 309 GLN A C 1
ATOM 2507 O O . GLN A 1 309 ? -14.893 15.758 -4.696 1.00 48.84 309 GLN A O 1
ATOM 2512 N N . ILE A 1 310 ? -15.548 14.618 -2.879 1.00 47.56 310 ILE A N 1
ATOM 2513 C CA . ILE A 1 310 ? -15.128 13.304 -3.381 1.00 47.56 310 ILE A CA 1
ATOM 2514 C C . ILE A 1 310 ? -16.003 12.847 -4.551 1.00 47.56 310 ILE A C 1
ATOM 2516 O O . ILE A 1 310 ? -15.471 12.336 -5.532 1.00 47.56 310 ILE A O 1
ATOM 2520 N N . MET A 1 311 ? -17.320 13.064 -4.513 1.00 48.88 311 MET A N 1
ATOM 2521 C CA . MET A 1 311 ? -18.208 12.793 -5.656 1.00 48.88 311 MET A CA 1
ATOM 2522 C C . MET A 1 311 ? -17.785 13.593 -6.900 1.00 48.88 311 MET A C 1
ATOM 2524 O O . MET A 1 311 ? -17.826 13.076 -8.020 1.00 48.88 311 MET A O 1
ATOM 2528 N N . LYS A 1 312 ? -17.306 14.831 -6.718 1.00 52.56 312 LYS A N 1
ATOM 2529 C CA . LYS A 1 312 ? -16.755 15.662 -7.805 1.00 52.56 312 LYS A CA 1
ATOM 2530 C C . LYS A 1 312 ? -15.422 15.128 -8.342 1.00 52.56 312 LYS A C 1
ATOM 2532 O O . LYS A 1 312 ? -15.226 15.131 -9.556 1.00 52.56 312 LYS A O 1
ATOM 2537 N N . LEU A 1 313 ? -14.547 14.608 -7.478 1.00 49.34 313 LEU A N 1
ATOM 2538 C CA . LEU A 1 313 ? -13.303 13.939 -7.891 1.00 49.34 313 LEU A CA 1
ATOM 2539 C C . LEU A 1 313 ? -13.583 12.612 -8.621 1.00 49.34 313 LEU A C 1
ATOM 2541 O O . LEU A 1 313 ? -13.070 12.397 -9.716 1.00 49.34 313 LEU A O 1
ATOM 2545 N N . ARG A 1 314 ? -14.474 11.770 -8.080 1.00 43.75 314 ARG A N 1
ATOM 2546 C CA . ARG A 1 314 ? -14.901 10.483 -8.665 1.00 43.75 314 ARG A CA 1
ATOM 2547 C C . ARG A 1 314 ? -15.599 10.630 -10.024 1.00 43.75 314 ARG A C 1
ATOM 2549 O O . ARG A 1 314 ? -15.569 9.703 -10.824 1.00 43.75 314 ARG A O 1
ATOM 2556 N N . SER A 1 315 ? -16.224 11.776 -10.296 1.00 42.25 315 SER A N 1
ATOM 2557 C CA . SER A 1 315 ? -16.915 12.063 -11.566 1.00 42.25 315 SER A CA 1
ATOM 2558 C C . SER A 1 315 ? -16.061 12.808 -12.601 1.00 42.25 315 SER A C 1
ATOM 2560 O O . SER A 1 315 ? -16.559 13.121 -13.682 1.00 42.25 315 SER A O 1
ATOM 2562 N N . GLY A 1 316 ? -14.793 13.119 -12.297 1.00 38.38 316 GLY A N 1
ATOM 2563 C CA . GLY A 1 316 ? -13.930 13.914 -13.180 1.00 38.38 316 GLY A CA 1
ATOM 2564 C C . GLY A 1 316 ? -14.386 15.372 -13.353 1.00 38.38 316 GLY A C 1
ATOM 2565 O O . GLY A 1 316 ? -13.932 16.058 -14.267 1.00 38.38 316 GLY A O 1
ATOM 2566 N N . GLN A 1 317 ? -15.283 15.866 -12.494 1.00 36.50 317 GLN A N 1
ATOM 2567 C CA . GLN A 1 317 ? -15.842 17.218 -12.546 1.00 36.50 317 GLN A CA 1
ATOM 2568 C C . GLN A 1 317 ? -15.122 18.170 -11.581 1.00 36.50 317 GLN A C 1
ATOM 2570 O O . GLN A 1 317 ? -15.748 18.806 -10.734 1.00 36.50 317 GLN A O 1
ATOM 2575 N N . VAL A 1 318 ? -13.807 18.334 -11.710 1.00 38.78 318 VAL A N 1
ATOM 2576 C CA . VAL A 1 318 ? -13.147 19.501 -11.104 1.00 38.78 318 VAL A CA 1
ATOM 2577 C C . VAL A 1 318 ? -13.162 20.629 -12.132 1.00 38.78 318 VAL A C 1
ATOM 2579 O O . VAL A 1 318 ? -12.322 20.695 -13.028 1.00 38.78 318 VAL A O 1
ATOM 2582 N N . ARG A 1 319 ? -14.154 21.526 -12.031 1.00 36.44 319 ARG A N 1
ATOM 2583 C CA . ARG A 1 319 ? -14.057 22.846 -12.672 1.00 36.44 319 ARG A CA 1
ATOM 2584 C C . ARG A 1 319 ? -13.012 23.662 -11.917 1.00 36.44 319 ARG A C 1
ATOM 2586 O O . ARG A 1 319 ? -13.051 23.731 -10.692 1.00 36.44 319 ARG A O 1
ATOM 2593 N N . ARG A 1 320 ? -12.103 24.270 -12.684 1.00 28.98 320 ARG A N 1
ATOM 2594 C CA . ARG A 1 320 ? -11.110 25.249 -12.227 1.00 28.98 320 ARG A CA 1
ATOM 2595 C C . ARG A 1 320 ? -11.771 26.266 -11.283 1.00 28.98 320 ARG A C 1
ATOM 2597 O O . ARG A 1 320 ? -12.833 26.775 -11.646 1.00 28.98 320 ARG A O 1
ATOM 2604 N N . PRO A 1 321 ? -11.176 26.598 -10.127 1.00 32.84 321 PRO A N 1
ATOM 2605 C CA . PRO A 1 321 ? -11.520 27.838 -9.454 1.00 32.84 321 PRO A CA 1
ATOM 2606 C C . PRO A 1 321 ? -11.115 28.981 -10.389 1.00 32.84 321 PRO A C 1
ATOM 2608 O O . PRO A 1 321 ? -9.958 29.062 -10.805 1.00 32.84 321 PRO A O 1
ATOM 2611 N N . ASP A 1 322 ? -12.074 29.824 -10.765 1.00 32.97 322 ASP A N 1
ATOM 2612 C CA . ASP A 1 322 ? -11.776 31.099 -11.408 1.00 32.97 322 ASP A CA 1
ATOM 2613 C C . ASP A 1 322 ? -10.949 31.929 -10.422 1.00 32.97 322 ASP A C 1
ATOM 2615 O O . ASP A 1 322 ? -11.458 32.409 -9.408 1.00 32.97 322 ASP A O 1
ATOM 2619 N N . LEU A 1 323 ? -9.658 32.067 -10.718 1.00 29.28 323 LEU A N 1
ATOM 2620 C CA . LEU A 1 323 ? -8.788 33.038 -10.073 1.00 29.28 323 LEU A CA 1
ATOM 2621 C C . LEU A 1 323 ? -9.265 34.435 -10.495 1.00 29.28 323 LEU A C 1
ATOM 2623 O O . LEU A 1 323 ? -9.135 34.814 -11.662 1.00 29.28 323 LEU A O 1
ATOM 2627 N N . ARG A 1 324 ? -9.841 35.176 -9.548 1.00 27.94 324 ARG A N 1
ATOM 2628 C CA . ARG A 1 324 ? -9.914 36.638 -9.591 1.00 27.94 324 ARG A CA 1
ATOM 2629 C C . ARG A 1 324 ? -8.927 37.221 -8.604 1.00 27.94 324 ARG A C 1
ATOM 2631 O O . ARG A 1 324 ? -8.864 36.677 -7.480 1.00 27.94 324 ARG A O 1
#

Organism: Pseudomonas cichorii (NCBI:txid36746)

pLDDT: mean 79.57, std 20.09, range [27.94, 98.81]

Radius of gyration: 23.22 Å; chains: 1; bounding box: 78×57×62 Å

Sequence (324 aa):
QRWINPDPAGTVDGLNLFCFVRNNPCSGFDSDGRGYKGINDLRELSLKYIRKLNVKYRGVEEMQKAGEHPLVFTLDVAIDTSLQMMEREVRRLKANDVTRLYEFVGAPVPDNSNHEDTFATYVAAGYEELIKGMSAYQAGGDLREQLVYVEHGKGHKDASDTLAFTLLYDPNKRIFFNQNFRGQNVMGRINTLVHELSHTVLDTGDAFYYDVFDTRADYPVEYTCGELSRYKERAIEQNIDLRKGYRSWAHGFKSFEMWLAQSADFWSVYVGLQTSSQENEVLHNVSVDRFDTRADVRNDFSFNDHLDQIMKLRSGQVRRPDLR

Secondary structure (DSSP, 8-state):
--PPP--TTGGGS--------S--TTT---SS--PPP-TT-HHHHHHHHTS-EEEEEEHHHHHHHTT-HHHHHHHHHHHHHHHHHHHHHHHHHHTT--HHHHHHTT-PPP--SSS--HHHHHHHHHHHHHHHHHHTTSTT-SSGGGEEEEEEPTT--------EEE-TT-TT--EEE-HHHHTB-HHHHHHHHHHHHHHHHT--B-S---S----BTTS-HHHHHHHHHHHHHHHHHHHHHHHHH--GGGGTT--HHHHHTTBHHHHHHHHHTTS-HHHHHHHHHHHHTT--TT--------HHHHHHHHHHHHTT--------

Foldseek 3Di:
DDDADPDPVGPPDDDPPDDPDPADPPDGDDPQPLAAPQVVHPVQVCCCPPVQKHFPAQFPVRCVVVVVVLLSVLLQVLLVVLLVLLVVLLVCLVVVVCCLVCLLLLHDDDPPVDHRDPLSVVLSVLSVLLSVLSQLCHVVHSLVSLAIEIDGHPPDPDDPPDQWAFDPPPVSGHIYGYPLVSQFFSLLVNLNSQLRSCCVRVVADAPDAQPDRSPGLQDDLVVQLVVLVVSSVRSSVVSVVCQVVDDCVVVVNDDSSVSCSSHSNSSSVSSSSVDHSVRRSVSSVSRNPPPPPPDPDDPPDDPVNVVVVVVCVVVVNDDDDPDD